Protein AF-A0A951G3Q9-F1 (afdb_monomer_lite)

Sequence (259 aa):
MGHITQYDSIEPDTIPADAEAVAGYVGGFWPDYSELCALFPNARHKSVCVNAFEDGDILDIENGDAVPVEYPGWHRRQKARGLALPGAYADESEMPSVIAAASDAGIAESEYVRWVAWLGIAVIPEGMHARQYTFSALGRNLDASVCEEGFWAPSPSPPARNAVHYSWFATGPFKIGKYKFDERAVVKMYDKYRAMQTSRLHPYRALLAVLRRRLGKLAGRVYAVAHEQPVKGRPSWGVDRRGWRYQQLIHRSQGQRFA

Secondary structure (DSSP, 8-state):
-PPEEEEE-SSGGGS-TT-SEEEEESSSS---HHHHHHH-TTSEEEEEESSTTS-SSEEE-STTS--GGGHHHHHHHHHHHT-SS-EEEEETTTHHHHHHHHHHTT--GGG-EEEEE--SSS-PPTT-SEEEEESBGGGSSBEEEEE-GGGG---PPPPPTT---GGGSPPSPEEETTEEE-HHHHHHHHHHHHHT--SS--TTHHHHHHHHHHHHHHHHHHHHHHHH---SS---TTGGGHHHHHHHHHHHHHT----

Structure (mmCIF, N/CA/C/O backbone):
data_AF-A0A951G3Q9-F1
#
_entry.id   AF-A0A951G3Q9-F1
#
loop_
_atom_site.group_PDB
_atom_site.id
_atom_site.type_symbol
_atom_site.label_atom_id
_atom_site.label_alt_id
_atom_site.label_comp_id
_atom_site.label_asym_id
_atom_site.label_entity_id
_atom_site.label_seq_id
_atom_site.pdbx_PDB_ins_code
_atom_site.Cartn_x
_atom_site.Cartn_y
_atom_site.Cartn_z
_atom_site.occupancy
_atom_site.B_iso_or_equiv
_atom_site.auth_seq_id
_atom_site.auth_comp_id
_atom_site.auth_asym_id
_atom_site.auth_atom_id
_atom_site.pdbx_PDB_model_num
ATOM 1 N N . MET A 1 1 ? -6.937 -5.841 28.897 1.00 51.44 1 MET A N 1
ATOM 2 C CA . MET A 1 1 ? -7.251 -6.391 27.560 1.00 51.44 1 MET A CA 1
ATOM 3 C C . MET A 1 1 ? -5.928 -6.704 26.889 1.00 51.44 1 MET A C 1
ATOM 5 O O . MET A 1 1 ? -4.994 -5.946 27.111 1.00 51.44 1 MET A O 1
ATOM 9 N N . GLY A 1 2 ? -5.808 -7.842 26.202 1.00 70.31 2 GLY A N 1
ATOM 10 C CA . GLY A 1 2 ? -4.565 -8.200 25.510 1.00 70.31 2 GLY A CA 1
ATOM 11 C C . GLY A 1 2 ? -4.324 -7.268 24.325 1.00 70.31 2 GLY A C 1
ATOM 12 O O . GLY A 1 2 ? -5.284 -6.852 23.680 1.00 70.31 2 GLY A O 1
ATOM 13 N N . HIS A 1 3 ? -3.068 -6.914 24.081 1.00 86.88 3 HIS A N 1
ATOM 14 C CA . HIS A 1 3 ? -2.663 -6.233 22.856 1.00 86.88 3 HIS A CA 1
ATOM 15 C C . HIS A 1 3 ? -2.198 -7.271 21.841 1.00 86.88 3 HIS A C 1
ATOM 17 O O . HIS A 1 3 ? -1.609 -8.275 22.235 1.00 86.88 3 HIS A O 1
ATOM 23 N N . ILE A 1 4 ? -2.445 -7.010 20.559 1.00 96.00 4 ILE A N 1
ATOM 24 C CA . ILE A 1 4 ? -1.957 -7.844 19.458 1.00 96.00 4 ILE A CA 1
ATOM 25 C C . ILE A 1 4 ? -0.687 -7.201 18.910 1.00 96.00 4 ILE A C 1
ATOM 27 O O . ILE A 1 4 ? -0.682 -6.000 18.622 1.00 96.00 4 ILE A O 1
ATOM 31 N N . THR A 1 5 ? 0.372 -7.990 18.742 1.00 97.44 5 THR A N 1
ATOM 32 C CA . THR A 1 5 ? 1.565 -7.548 18.015 1.00 97.44 5 THR A CA 1
ATOM 33 C C . THR A 1 5 ? 1.382 -7.795 16.522 1.00 97.44 5 THR A C 1
ATOM 35 O O . THR A 1 5 ? 1.191 -8.930 16.088 1.00 97.44 5 THR A O 1
ATOM 38 N N . GLN A 1 6 ? 1.443 -6.720 15.739 1.00 98.12 6 GLN A N 1
ATOM 39 C CA . GLN A 1 6 ? 1.483 -6.761 14.280 1.00 98.12 6 GLN A CA 1
ATOM 40 C C . GLN A 1 6 ? 2.917 -6.592 13.798 1.00 98.12 6 GLN A C 1
ATOM 42 O O . GLN A 1 6 ? 3.624 -5.720 14.304 1.00 98.12 6 GLN A O 1
ATOM 47 N N . TYR A 1 7 ? 3.294 -7.365 12.785 1.00 98.19 7 TYR A N 1
ATOM 48 C CA . TYR A 1 7 ? 4.548 -7.192 12.062 1.00 98.19 7 TYR A CA 1
ATOM 49 C C . TYR A 1 7 ? 4.319 -6.776 10.608 1.00 98.19 7 TYR A C 1
ATOM 51 O O . TYR A 1 7 ? 3.378 -7.241 9.963 1.00 98.19 7 TYR A O 1
ATOM 59 N N . ASP A 1 8 ? 5.214 -5.955 10.081 1.00 95.00 8 ASP A N 1
ATOM 60 C CA . ASP A 1 8 ? 5.307 -5.654 8.656 1.00 95.00 8 ASP A CA 1
ATOM 61 C C . ASP A 1 8 ? 6.776 -5.478 8.252 1.00 95.00 8 ASP A C 1
ATOM 63 O O . ASP A 1 8 ? 7.627 -5.085 9.051 1.00 95.00 8 ASP A O 1
ATOM 67 N N . SER A 1 9 ? 7.115 -5.919 7.043 1.00 91.25 9 SER A N 1
ATOM 68 C CA . SER A 1 9 ? 8.471 -5.832 6.503 1.00 91.25 9 SER A CA 1
ATOM 69 C C . SER A 1 9 ? 8.446 -6.044 5.000 1.00 91.25 9 SER A C 1
ATOM 71 O O . SER A 1 9 ? 7.738 -6.915 4.500 1.00 91.25 9 SER A O 1
ATOM 73 N N . ILE A 1 10 ? 9.314 -5.319 4.298 1.00 81.06 10 ILE A N 1
ATOM 74 C CA . ILE A 1 10 ? 9.579 -5.517 2.867 1.00 81.06 10 ILE A CA 1
ATOM 75 C C . ILE A 1 10 ? 10.314 -6.839 2.572 1.00 81.06 10 ILE A C 1
ATOM 77 O O . ILE A 1 10 ? 10.468 -7.219 1.411 1.00 81.06 10 ILE A O 1
ATOM 81 N N . GLU A 1 11 ? 10.793 -7.520 3.617 1.00 86.44 11 GLU A N 1
ATOM 82 C CA . GLU A 1 11 ? 11.447 -8.827 3.591 1.00 86.44 11 GLU A CA 1
ATOM 83 C C . GLU A 1 11 ? 10.573 -9.826 4.383 1.00 86.44 11 GLU A C 1
ATOM 85 O O . GLU A 1 11 ? 10.756 -9.980 5.596 1.00 86.44 11 GLU A O 1
ATOM 90 N N . PRO A 1 12 ? 9.591 -10.500 3.743 1.00 87.44 12 PRO A N 1
ATOM 91 C CA . PRO A 1 12 ? 8.624 -11.367 4.429 1.00 87.44 12 PRO A CA 1
ATOM 92 C C . PRO A 1 12 ? 9.227 -12.481 5.295 1.00 87.44 12 PRO A C 1
ATOM 94 O O . PRO A 1 12 ? 8.604 -12.929 6.255 1.00 87.44 12 PRO A O 1
ATOM 97 N N . ASP A 1 13 ? 10.437 -12.938 4.974 1.00 89.19 13 ASP A N 1
ATOM 98 C CA . ASP A 1 13 ? 11.169 -13.969 5.712 1.00 89.19 13 ASP A CA 1
ATOM 99 C C . ASP A 1 13 ? 11.723 -13.483 7.063 1.00 89.19 13 ASP A C 1
ATOM 101 O O . ASP A 1 13 ? 12.118 -14.297 7.904 1.00 89.19 13 ASP A O 1
ATOM 105 N N . THR A 1 14 ? 11.711 -12.172 7.317 1.00 92.50 14 THR A N 1
ATOM 106 C CA . THR A 1 14 ? 12.070 -11.600 8.621 1.00 92.50 14 THR A CA 1
ATOM 107 C C . THR A 1 14 ? 10.968 -11.770 9.670 1.00 92.50 14 THR A C 1
ATOM 109 O O . THR A 1 14 ? 11.275 -11.769 10.871 1.00 92.50 14 THR A O 1
ATOM 112 N N . ILE A 1 15 ? 9.715 -11.959 9.241 1.00 96.75 15 ILE A N 1
ATOM 113 C CA . ILE A 1 15 ? 8.537 -12.068 10.108 1.00 96.75 15 ILE A CA 1
ATOM 114 C C . ILE A 1 15 ? 8.500 -13.460 10.776 1.00 96.75 15 ILE A C 1
ATOM 116 O O . ILE A 1 15 ? 8.668 -14.479 10.099 1.00 96.75 15 ILE A O 1
ATOM 120 N N . PRO A 1 16 ? 8.286 -13.554 12.106 1.00 96.31 16 PRO A N 1
ATOM 121 C CA . PRO A 1 16 ? 8.142 -14.837 12.798 1.00 96.31 16 PRO A CA 1
ATOM 122 C C . PRO A 1 16 ? 6.996 -15.688 12.237 1.00 96.31 16 PRO A C 1
ATOM 124 O O . PRO A 1 16 ? 5.893 -15.191 12.034 1.00 96.31 16 PRO A O 1
ATOM 127 N N . ALA A 1 17 ? 7.236 -16.988 12.040 1.00 94.75 17 ALA A N 1
ATOM 128 C CA . ALA A 1 17 ? 6.253 -17.927 11.478 1.00 94.75 17 ALA A CA 1
ATOM 129 C C . ALA A 1 17 ? 4.946 -18.032 12.293 1.00 94.75 17 ALA A C 1
ATOM 131 O O . ALA A 1 17 ? 3.919 -18.453 11.764 1.00 94.75 17 ALA A O 1
ATOM 132 N N . ASP A 1 18 ? 4.997 -17.670 13.573 1.00 94.88 18 ASP A N 1
ATOM 133 C CA . ASP A 1 18 ? 3.899 -17.667 14.537 1.00 94.88 18 ASP A CA 1
ATOM 134 C C . ASP A 1 18 ? 3.319 -16.265 14.799 1.00 94.88 18 ASP A C 1
ATOM 136 O O . ASP A 1 18 ? 2.607 -16.077 15.784 1.00 94.88 18 ASP A O 1
ATOM 140 N N . ALA A 1 19 ? 3.594 -15.286 13.926 1.00 97.06 19 ALA A N 1
ATOM 141 C CA . ALA A 1 19 ? 3.042 -13.938 14.031 1.00 97.06 19 ALA A CA 1
ATOM 142 C C . ALA A 1 19 ? 1.510 -13.951 14.197 1.00 97.06 19 ALA A C 1
ATOM 144 O O . ALA A 1 19 ? 0.781 -14.533 13.392 1.00 97.06 19 ALA A O 1
ATOM 145 N N . GLU A 1 20 ? 1.015 -13.256 15.225 1.00 96.75 20 GLU A N 1
ATOM 146 C CA . GLU A 1 20 ? -0.425 -13.116 15.492 1.00 96.75 20 GLU A CA 1
ATOM 147 C C . GLU A 1 20 ? -1.128 -12.282 14.413 1.00 96.75 20 GLU A C 1
ATOM 149 O O . GLU A 1 20 ? -2.300 -12.498 14.087 1.00 96.75 20 GLU A O 1
ATOM 154 N N . ALA A 1 21 ? -0.403 -11.313 13.859 1.00 97.81 21 ALA A N 1
ATOM 155 C CA . ALA A 1 21 ? -0.901 -10.360 12.893 1.00 97.81 21 ALA A CA 1
ATOM 156 C C . ALA A 1 21 ? 0.211 -9.869 11.963 1.00 97.81 21 ALA A C 1
ATOM 158 O O . ALA A 1 21 ? 1.347 -9.656 12.391 1.00 97.81 21 ALA A O 1
ATOM 159 N N . VAL A 1 22 ? -0.148 -9.625 10.704 1.00 97.81 22 VAL A N 1
ATOM 160 C CA . VAL A 1 22 ? 0.734 -9.020 9.706 1.00 97.81 22 VAL A CA 1
ATOM 161 C C . VAL A 1 22 ? 0.013 -7.936 8.908 1.00 97.81 22 VAL A C 1
ATOM 163 O O . VAL A 1 22 ? -1.183 -8.048 8.613 1.00 97.81 22 VAL A O 1
ATOM 166 N N . ALA A 1 23 ? 0.745 -6.890 8.536 1.00 97.25 23 ALA A N 1
ATOM 167 C CA . ALA A 1 23 ? 0.299 -5.906 7.558 1.00 97.25 23 ALA A CA 1
ATOM 168 C C . ALA A 1 23 ? 1.181 -5.963 6.310 1.00 97.25 23 ALA A C 1
ATOM 170 O O . ALA A 1 23 ? 2.367 -6.263 6.395 1.00 97.25 23 ALA A O 1
ATOM 171 N N . GLY A 1 24 ? 0.582 -5.714 5.149 1.00 94.44 24 GLY A N 1
ATOM 172 C CA . GLY A 1 24 ? 1.299 -5.725 3.878 1.00 94.44 24 GLY A CA 1
ATOM 173 C C . GLY A 1 24 ? 0.681 -4.796 2.855 1.00 94.44 24 GLY A C 1
ATOM 174 O O . GLY A 1 24 ? -0.519 -4.510 2.883 1.00 94.44 24 GLY A O 1
ATOM 175 N N . TYR A 1 25 ? 1.487 -4.362 1.901 1.00 91.38 25 TYR A N 1
ATOM 176 C CA . TYR A 1 25 ? 1.104 -3.372 0.915 1.00 91.38 25 TYR A CA 1
ATOM 177 C C . TYR A 1 25 ? 0.367 -3.984 -0.283 1.00 91.38 25 TYR A C 1
ATOM 179 O O . TYR A 1 25 ? 0.803 -4.947 -0.929 1.00 91.38 25 TYR A O 1
ATOM 187 N N . VAL A 1 26 ? -0.756 -3.359 -0.659 1.00 87.25 26 VAL A N 1
ATOM 188 C CA . VAL A 1 26 ? -1.543 -3.658 -1.876 1.00 87.25 26 VAL A CA 1
ATOM 189 C C . VAL A 1 26 ? -1.116 -2.841 -3.089 1.00 87.25 26 VAL A C 1
ATOM 191 O O . VAL A 1 26 ? -1.580 -3.092 -4.205 1.00 87.25 26 VAL A O 1
ATOM 194 N N . GLY A 1 27 ? -0.104 -1.994 -2.946 1.00 77.50 27 GLY A N 1
ATOM 195 C CA . GLY A 1 27 ? 0.471 -1.216 -4.035 1.00 77.50 27 GLY A CA 1
ATOM 196 C C . GLY A 1 27 ? 1.945 -0.916 -3.840 1.00 77.50 27 GLY A C 1
ATOM 197 O O . GLY A 1 27 ? 2.666 -1.700 -3.234 1.00 77.50 27 GLY A O 1
ATOM 198 N N . GLY A 1 28 ? 2.380 0.212 -4.395 1.00 73.56 28 GLY A N 1
ATOM 199 C CA . GLY A 1 28 ? 3.714 0.756 -4.139 1.00 73.56 28 GLY A CA 1
ATOM 200 C C . GLY A 1 28 ? 4.851 -0.053 -4.738 1.00 73.56 28 GLY A C 1
ATOM 201 O O . GLY A 1 28 ? 4.684 -0.703 -5.770 1.00 73.56 28 GLY A O 1
ATOM 202 N N . PHE A 1 29 ? 6.031 0.049 -4.129 1.00 69.19 29 PHE A N 1
ATOM 203 C CA . PHE A 1 29 ? 7.244 -0.642 -4.571 1.00 69.19 29 PHE A CA 1
ATOM 204 C C . PHE A 1 29 ? 7.336 -2.075 -4.018 1.00 69.19 29 PHE A C 1
ATOM 206 O O . PHE A 1 29 ? 7.868 -2.945 -4.709 1.00 69.19 29 PHE A O 1
ATOM 213 N N . TRP A 1 30 ? 6.728 -2.329 -2.852 1.00 76.50 30 TRP A N 1
ATOM 214 C CA . TRP A 1 30 ? 6.800 -3.588 -2.098 1.00 76.50 30 TRP A CA 1
ATOM 215 C C . TRP A 1 30 ? 5.430 -4.261 -1.948 1.00 76.50 30 TRP A C 1
ATOM 217 O O . TRP A 1 30 ? 4.848 -4.267 -0.879 1.00 76.50 30 TRP A O 1
ATOM 227 N N . PRO A 1 31 ? 4.864 -4.807 -3.030 1.00 80.94 31 PRO A N 1
ATOM 228 C CA . PRO A 1 31 ? 3.492 -5.289 -3.100 1.00 80.94 31 PRO A CA 1
ATOM 229 C C . PRO A 1 31 ? 3.241 -6.641 -2.382 1.00 80.94 31 PRO A C 1
ATOM 231 O O . PRO A 1 31 ? 2.706 -7.567 -2.994 1.00 80.94 31 PRO A O 1
ATOM 234 N N . ASP A 1 32 ? 3.589 -6.787 -1.115 1.00 86.06 32 ASP A N 1
ATOM 235 C CA . ASP A 1 32 ? 3.716 -8.073 -0.408 1.00 86.06 32 ASP A CA 1
ATOM 236 C C . ASP A 1 32 ? 2.427 -8.654 0.213 1.00 86.06 32 ASP A C 1
ATOM 238 O O . ASP A 1 32 ? 2.407 -9.839 0.541 1.00 86.06 32 ASP A O 1
ATOM 242 N N . TYR A 1 33 ? 1.320 -7.904 0.312 1.00 91.25 33 TYR A N 1
ATOM 243 C CA . TYR A 1 33 ? 0.114 -8.346 1.044 1.00 91.25 33 TYR A CA 1
ATOM 244 C C . TYR A 1 33 ? -0.355 -9.774 0.703 1.00 91.25 33 TYR A C 1
ATOM 246 O O . TYR A 1 33 ? -0.621 -10.585 1.586 1.00 91.25 33 TYR A O 1
ATOM 254 N N . SER A 1 34 ? -0.433 -10.119 -0.588 1.00 86.50 34 SER A N 1
ATOM 255 C CA . SER A 1 34 ? -0.876 -11.455 -1.013 1.00 86.50 34 SER A CA 1
ATOM 256 C C . SER A 1 34 ? 0.108 -12.568 -0.651 1.00 86.50 34 SER A C 1
ATOM 258 O O . SER A 1 34 ? -0.310 -13.702 -0.430 1.00 86.50 34 SER A O 1
ATOM 260 N N . GLU A 1 35 ? 1.404 -12.257 -0.639 1.00 87.06 35 GLU A N 1
ATOM 261 C CA . GLU A 1 35 ? 2.452 -13.187 -0.220 1.00 87.06 35 GLU A CA 1
ATOM 262 C C . GLU A 1 35 ? 2.388 -13.403 1.293 1.00 87.06 35 GLU A C 1
ATOM 264 O O . GLU A 1 35 ? 2.376 -14.549 1.738 1.00 87.06 35 GLU A O 1
ATOM 269 N N . LEU A 1 36 ? 2.207 -12.332 2.070 1.00 92.44 36 LEU A N 1
ATOM 270 C CA . LEU A 1 36 ? 2.016 -12.419 3.517 1.00 92.44 36 LEU A CA 1
ATOM 271 C C . LEU A 1 36 ? 0.773 -13.231 3.893 1.00 92.44 36 LEU A C 1
ATOM 273 O O . LEU A 1 36 ? 0.858 -14.104 4.752 1.00 92.44 36 LEU A O 1
ATOM 277 N N . CYS A 1 37 ? -0.360 -13.045 3.210 1.00 91.69 37 CYS A N 1
ATOM 278 C CA . CYS A 1 37 ? -1.540 -13.888 3.435 1.00 91.69 37 CYS A CA 1
ATOM 279 C C . CYS A 1 37 ? -1.266 -15.381 3.188 1.00 91.69 37 CYS A C 1
ATOM 281 O O . CYS A 1 37 ? -1.848 -16.232 3.859 1.00 91.69 37 CYS A O 1
ATOM 283 N N . ALA A 1 38 ? -0.401 -15.710 2.223 1.00 89.94 38 ALA A N 1
ATOM 284 C CA . ALA A 1 38 ? -0.050 -17.092 1.907 1.00 89.94 38 ALA A CA 1
ATOM 285 C C . ALA A 1 38 ? 0.960 -17.690 2.899 1.00 89.94 38 ALA A C 1
ATOM 287 O O . ALA A 1 38 ? 0.847 -18.868 3.239 1.00 89.94 38 ALA A O 1
ATOM 288 N N . LEU A 1 39 ? 1.934 -16.897 3.355 1.00 90.62 39 LEU A N 1
ATOM 289 C CA . LEU A 1 39 ? 2.955 -17.316 4.320 1.00 90.62 39 LEU A CA 1
ATOM 290 C C . LEU A 1 39 ? 2.402 -17.411 5.748 1.00 90.62 39 LEU A C 1
ATOM 292 O O . LEU A 1 39 ? 2.792 -18.307 6.493 1.00 90.62 39 LEU A O 1
ATOM 296 N N . PHE A 1 40 ? 1.453 -16.540 6.103 1.00 96.00 40 PHE A N 1
ATOM 297 C CA . PHE A 1 40 ? 0.877 -16.426 7.444 1.00 96.00 40 PHE A CA 1
ATOM 298 C C . PHE A 1 40 ? -0.644 -16.660 7.431 1.00 96.00 40 PHE A C 1
ATOM 300 O O . PHE A 1 40 ? -1.405 -15.769 7.808 1.00 96.00 40 PHE A O 1
ATOM 307 N N . PRO A 1 41 ? -1.140 -17.843 7.018 1.00 95.31 41 PRO A N 1
ATOM 308 C CA . PRO A 1 41 ? -2.574 -18.077 6.810 1.00 95.31 41 PRO A CA 1
ATOM 309 C C . PRO A 1 41 ? -3.414 -18.030 8.097 1.00 95.31 41 PRO A C 1
ATOM 311 O O . PRO A 1 41 ? -4.629 -17.873 8.021 1.00 95.31 41 PRO A O 1
ATOM 314 N N . ASN A 1 42 ? -2.779 -18.178 9.264 1.00 94.50 42 ASN A N 1
ATOM 315 C CA . ASN A 1 42 ? -3.440 -18.131 10.572 1.00 94.50 42 ASN A CA 1
ATOM 316 C C . ASN A 1 42 ? -3.324 -16.759 11.258 1.00 94.50 42 ASN A C 1
ATOM 318 O O . ASN A 1 42 ? -3.950 -16.556 12.297 1.00 94.50 42 ASN A O 1
ATOM 322 N N . ALA A 1 43 ? -2.519 -15.845 10.709 1.00 96.69 43 ALA A N 1
ATOM 323 C CA . ALA A 1 43 ? -2.389 -14.494 11.233 1.00 96.69 43 ALA A CA 1
ATOM 324 C C . ALA A 1 43 ? -3.604 -13.648 10.843 1.00 96.69 43 ALA A C 1
ATOM 326 O O . ALA A 1 43 ? -4.295 -13.922 9.859 1.00 96.69 43 ALA A O 1
ATOM 327 N N . ARG A 1 44 ? -3.840 -12.570 11.588 1.00 96.12 44 ARG A N 1
ATOM 328 C CA . ARG A 1 44 ? -4.724 -11.493 11.134 1.00 96.12 44 ARG A CA 1
ATOM 329 C C . ARG A 1 44 ? -4.013 -10.680 10.055 1.00 96.12 44 ARG A C 1
ATOM 331 O O . ARG A 1 44 ? -2.818 -10.425 10.170 1.00 96.12 44 ARG A O 1
ATOM 338 N N . HIS A 1 45 ? -4.739 -10.238 9.032 1.00 95.69 45 HIS A N 1
ATOM 339 C CA . HIS A 1 45 ? -4.157 -9.500 7.905 1.00 95.69 45 HIS A CA 1
ATOM 340 C C . HIS A 1 45 ? -4.713 -8.083 7.814 1.00 95.69 45 HIS A C 1
ATOM 342 O O . HIS A 1 45 ? -5.928 -7.891 7.884 1.00 95.69 45 HIS A O 1
ATOM 348 N N . LYS A 1 46 ? -3.834 -7.104 7.585 1.00 96.75 46 LYS A N 1
ATOM 349 C CA . LYS A 1 46 ? -4.206 -5.754 7.141 1.00 96.75 46 LYS A CA 1
ATOM 350 C C . LYS A 1 46 ? -3.536 -5.415 5.823 1.00 96.75 46 LYS A C 1
ATOM 352 O O . LYS A 1 46 ? -2.334 -5.581 5.651 1.00 96.75 46 LYS A O 1
ATOM 357 N N . SER A 1 47 ? -4.339 -4.943 4.883 1.00 96.12 47 SER A N 1
ATOM 358 C CA . SER A 1 47 ? -3.864 -4.440 3.602 1.00 96.12 47 SER A CA 1
ATOM 359 C C . SER A 1 47 ? -3.596 -2.938 3.664 1.00 96.12 47 SER A C 1
ATOM 361 O O . SER A 1 47 ? -4.452 -2.177 4.114 1.00 96.12 47 SER A O 1
ATOM 363 N N . VAL A 1 48 ? -2.437 -2.505 3.174 1.00 95.94 48 VAL A N 1
ATOM 364 C CA . VAL A 1 48 ? -1.975 -1.110 3.221 1.00 95.94 48 VAL A CA 1
ATOM 365 C C . VAL A 1 48 ? -1.876 -0.532 1.807 1.00 95.94 48 VAL A C 1
ATOM 367 O O . VAL A 1 48 ? -1.184 -1.065 0.939 1.00 95.94 48 VAL A O 1
ATOM 370 N N . CYS A 1 49 ? -2.617 0.539 1.538 1.00 92.81 49 CYS A N 1
ATOM 371 C CA . CYS A 1 49 ? -2.580 1.292 0.286 1.00 92.81 49 CYS A CA 1
ATOM 372 C C . CYS A 1 49 ? -1.552 2.417 0.381 1.00 92.81 49 CYS A C 1
ATOM 374 O O . CYS A 1 49 ? -1.644 3.217 1.300 1.00 92.81 49 CYS A O 1
ATOM 376 N N . VAL A 1 50 ? -0.692 2.576 -0.624 1.00 88.19 50 VAL A N 1
ATOM 377 C CA . VAL A 1 50 ? 0.254 3.717 -0.688 1.00 88.19 50 VAL A CA 1
ATOM 378 C C . VAL A 1 50 ? -0.347 4.943 -1.382 1.00 88.19 50 VAL A C 1
ATOM 380 O O . VAL A 1 50 ? 0.293 5.971 -1.577 1.00 88.19 50 VAL A O 1
ATOM 383 N N . ASN A 1 51 ? -1.567 4.815 -1.910 1.00 85.12 51 ASN A N 1
ATOM 384 C CA . ASN A 1 51 ? -2.270 5.923 -2.540 1.00 85.12 51 ASN A CA 1
ATOM 385 C C . ASN A 1 51 ? -3.785 5.773 -2.469 1.00 85.12 51 ASN A C 1
ATOM 387 O O . ASN A 1 51 ? -4.351 4.677 -2.422 1.00 85.12 51 ASN A O 1
ATOM 391 N N . ALA A 1 52 ? -4.456 6.914 -2.580 1.00 87.25 52 ALA A N 1
ATOM 392 C CA . ALA A 1 52 ? -5.898 7.005 -2.478 1.00 87.25 52 ALA A CA 1
ATOM 393 C C . ALA A 1 52 ? -6.670 6.388 -3.653 1.00 87.25 52 ALA A C 1
ATOM 395 O O . ALA A 1 52 ? -7.897 6.419 -3.625 1.00 87.25 52 ALA A O 1
ATOM 396 N N . PHE A 1 53 ? -6.032 5.800 -4.673 1.00 82.81 53 PHE A N 1
ATOM 397 C CA . PHE A 1 53 ? -6.705 5.083 -5.772 1.00 82.81 53 PHE A CA 1
ATOM 398 C C . PHE A 1 53 ? -6.719 3.561 -5.603 1.00 82.81 53 PHE A C 1
ATOM 400 O O . PHE A 1 53 ? -7.381 2.876 -6.383 1.00 82.81 53 PHE A O 1
ATOM 407 N N . GLU A 1 54 ? -6.033 3.045 -4.587 1.00 85.38 54 GLU A N 1
ATOM 408 C CA . GLU A 1 54 ? -5.968 1.621 -4.279 1.00 85.38 54 GLU A CA 1
ATOM 409 C C . GLU A 1 54 ? -7.065 1.170 -3.311 1.00 85.38 54 GLU A C 1
ATOM 411 O O . GLU A 1 54 ? -7.660 1.952 -2.562 1.00 85.38 54 GLU A O 1
ATOM 416 N N . ASP A 1 55 ? -7.332 -0.131 -3.348 1.00 90.12 55 ASP A N 1
ATOM 417 C CA . ASP A 1 55 ? -8.296 -0.800 -2.492 1.00 90.12 55 ASP A CA 1
ATOM 418 C C . ASP A 1 55 ? -7.563 -1.620 -1.419 1.00 90.12 55 ASP A C 1
ATOM 420 O O . ASP A 1 55 ? -6.778 -2.496 -1.758 1.00 90.12 55 ASP A O 1
ATOM 424 N N . GLY A 1 56 ? -7.831 -1.347 -0.141 1.00 93.94 56 GLY A N 1
ATOM 425 C CA . GLY A 1 56 ? -7.177 -1.935 1.032 1.00 93.94 56 GLY A CA 1
ATOM 426 C C . GLY A 1 56 ? -7.825 -1.475 2.342 1.00 93.94 56 GLY A C 1
ATOM 427 O O . GLY A 1 56 ? -8.852 -0.785 2.303 1.00 93.94 56 GLY A O 1
ATOM 428 N N . ASP A 1 57 ? -7.249 -1.861 3.475 1.00 97.44 57 ASP A N 1
ATOM 429 C CA . ASP A 1 57 ? -7.798 -1.623 4.814 1.00 97.44 57 ASP A CA 1
ATOM 430 C C . ASP A 1 57 ? -7.286 -0.333 5.440 1.00 97.44 57 ASP A C 1
ATOM 432 O O . ASP A 1 57 ? -8.041 0.340 6.136 1.00 97.44 57 ASP A O 1
ATOM 436 N N . ILE A 1 58 ? -6.025 0.009 5.178 1.00 98.06 58 ILE A N 1
ATOM 437 C CA . ILE A 1 58 ? -5.318 1.186 5.683 1.00 98.06 58 ILE A CA 1
ATOM 438 C C . ILE A 1 58 ? -4.840 2.025 4.494 1.00 98.06 58 ILE A C 1
ATOM 440 O O . ILE A 1 58 ? -4.378 1.466 3.500 1.00 98.06 58 ILE A O 1
ATOM 444 N N . LEU A 1 59 ? -4.939 3.350 4.586 1.00 97.69 59 LEU A N 1
ATOM 445 C CA . LEU A 1 59 ? -4.217 4.271 3.710 1.00 97.69 59 LEU A CA 1
ATOM 446 C C . LEU A 1 59 ? -2.945 4.741 4.416 1.00 97.69 59 LEU A C 1
ATOM 448 O O . LEU A 1 59 ? -3.037 5.293 5.511 1.00 97.69 59 LEU A O 1
ATOM 452 N N . ASP A 1 60 ? -1.802 4.526 3.777 1.00 96.69 60 ASP A N 1
ATOM 453 C CA . ASP A 1 60 ? -0.495 5.027 4.191 1.00 96.69 60 ASP A CA 1
ATOM 454 C C . ASP A 1 60 ? -0.343 6.495 3.766 1.00 96.69 60 ASP A C 1
ATOM 456 O O . ASP A 1 60 ? -0.367 6.819 2.571 1.00 96.69 60 ASP A O 1
ATOM 460 N N . ILE A 1 61 ? -0.296 7.392 4.751 1.00 95.00 61 ILE A N 1
ATOM 461 C CA . ILE A 1 61 ? -0.245 8.844 4.580 1.00 95.00 61 ILE A CA 1
ATOM 462 C C . ILE A 1 61 ? 1.103 9.331 5.105 1.00 95.00 61 ILE A C 1
ATOM 464 O O . ILE A 1 61 ? 1.222 9.849 6.216 1.00 95.00 61 ILE A O 1
ATOM 468 N N . GLU A 1 62 ? 2.120 9.168 4.267 1.00 84.88 62 GLU A N 1
ATOM 469 C CA . GLU A 1 62 ? 3.488 9.571 4.559 1.00 84.88 62 GLU A CA 1
ATOM 470 C C . GLU A 1 62 ? 4.172 10.249 3.362 1.00 84.88 62 GLU A C 1
ATOM 472 O O . GLU A 1 62 ? 3.672 10.311 2.230 1.00 84.88 62 GLU A O 1
ATOM 477 N N . ASN A 1 63 ? 5.349 10.829 3.605 1.00 76.38 63 ASN A N 1
ATOM 478 C CA . ASN A 1 63 ? 6.090 11.539 2.572 1.00 76.38 63 ASN A CA 1
ATOM 479 C C . ASN A 1 63 ? 6.552 10.601 1.442 1.00 76.38 63 ASN A C 1
ATOM 481 O O . ASN A 1 63 ? 7.598 9.969 1.533 1.00 76.38 63 ASN A O 1
ATOM 485 N N . GLY A 1 64 ? 5.831 10.627 0.324 1.00 68.75 64 GLY A N 1
ATOM 486 C CA . GLY A 1 64 ? 6.126 9.791 -0.845 1.00 68.75 64 GLY A CA 1
ATOM 487 C C . GLY A 1 64 ? 4.913 9.011 -1.341 1.00 68.75 64 GLY A C 1
ATOM 488 O O . GLY A 1 64 ? 4.906 8.626 -2.515 1.00 68.75 64 GLY A O 1
ATOM 489 N N . ASP A 1 65 ? 3.881 8.919 -0.498 1.00 81.38 65 ASP A N 1
ATOM 490 C CA . ASP A 1 65 ? 2.673 8.117 -0.682 1.00 81.38 65 ASP A CA 1
ATOM 491 C C . ASP A 1 65 ? 1.425 9.014 -0.760 1.00 81.38 65 ASP A C 1
ATOM 493 O O . ASP A 1 65 ? 1.397 9.941 -1.592 1.00 81.38 65 ASP A O 1
ATOM 497 N N . ALA A 1 66 ? 0.380 8.739 0.027 1.00 86.31 66 ALA A N 1
ATOM 498 C CA . ALA A 1 66 ? -0.819 9.565 0.081 1.00 86.31 66 ALA A CA 1
ATOM 499 C C . ALA A 1 66 ? -0.601 10.829 0.926 1.00 86.31 66 ALA A C 1
ATOM 501 O O . ALA A 1 66 ? 0.327 10.929 1.725 1.00 86.31 66 ALA A O 1
ATOM 502 N N . VAL A 1 67 ? -1.483 11.813 0.759 1.00 88.31 67 VAL A N 1
ATOM 503 C CA . VAL A 1 67 ? -1.509 13.030 1.592 1.00 88.31 67 VAL A CA 1
ATOM 504 C C . VAL A 1 67 ? -2.834 13.145 2.360 1.00 88.31 67 VAL A C 1
ATOM 506 O O . VAL A 1 67 ? -3.846 12.618 1.889 1.00 88.31 67 VAL A O 1
ATOM 509 N N . PRO A 1 68 ? -2.896 13.864 3.502 1.00 94.56 68 PRO A N 1
ATOM 510 C CA . PRO A 1 68 ? -4.086 13.879 4.363 1.00 94.56 68 PRO A CA 1
ATOM 511 C C . PRO A 1 68 ? -5.394 14.226 3.650 1.00 94.56 68 PRO A C 1
ATOM 513 O O . PRO A 1 68 ? -6.426 13.602 3.886 1.00 94.56 68 PRO A O 1
ATOM 516 N N . VAL A 1 69 ? -5.354 15.186 2.719 1.00 92.75 69 VAL A N 1
ATOM 517 C CA . VAL A 1 69 ? -6.539 15.635 1.969 1.00 92.75 69 VAL A CA 1
ATOM 518 C C . VAL A 1 69 ? -7.124 14.551 1.052 1.00 92.75 69 VAL A C 1
ATOM 520 O O . VAL A 1 69 ? -8.279 14.641 0.638 1.00 92.75 69 VAL A O 1
ATOM 523 N N . GLU A 1 70 ? -6.364 13.503 0.736 1.00 91.12 70 GLU A N 1
ATOM 524 C CA . GLU A 1 70 ? -6.853 12.381 -0.063 1.00 91.12 70 GLU A CA 1
ATOM 525 C C . GLU A 1 70 ? -7.633 11.353 0.772 1.00 91.12 70 GLU A C 1
ATOM 527 O O . GLU A 1 70 ? -8.468 10.623 0.221 1.00 91.12 70 GLU A O 1
ATOM 532 N N . TYR A 1 71 ? -7.419 11.321 2.094 1.00 97.50 71 TYR A N 1
ATOM 533 C CA . TYR A 1 71 ? -8.033 10.338 2.984 1.00 97.50 71 TYR A CA 1
ATOM 534 C C . TYR A 1 71 ? -9.567 10.329 2.916 1.00 97.50 71 TYR A C 1
ATOM 536 O O . TYR A 1 71 ? -10.129 9.249 2.724 1.00 97.50 71 TYR A O 1
ATOM 544 N N . PRO A 1 72 ? -10.291 11.469 2.954 1.00 98.25 72 PRO A N 1
ATOM 545 C CA . PRO A 1 72 ? -11.753 11.436 2.912 1.00 98.25 72 PRO A CA 1
ATOM 546 C C . PRO A 1 72 ? -12.332 10.867 1.614 1.00 98.25 72 PRO A C 1
ATOM 548 O O . PRO A 1 72 ? -13.402 10.256 1.609 1.00 98.25 72 PRO A O 1
ATOM 551 N N . GLY A 1 73 ? -11.650 11.081 0.485 1.00 94.06 73 GLY A N 1
ATOM 552 C CA . GLY A 1 73 ? -12.050 10.509 -0.800 1.00 94.06 73 GLY A CA 1
ATOM 553 C C . GLY A 1 73 ? -11.852 8.995 -0.827 1.00 94.06 73 GLY A C 1
ATOM 554 O O . GLY A 1 73 ? -12.742 8.258 -1.258 1.00 94.06 73 GLY A O 1
ATOM 555 N N . TRP A 1 74 ? -10.705 8.535 -0.324 1.00 96.81 74 TRP A N 1
ATOM 556 C CA . TRP A 1 74 ? -10.401 7.115 -0.184 1.00 96.81 74 TRP A CA 1
ATOM 557 C C . TRP A 1 74 ? -11.358 6.426 0.795 1.00 96.81 74 TRP A C 1
ATOM 559 O O . TRP A 1 74 ? -11.998 5.454 0.403 1.00 96.81 74 TRP A O 1
ATOM 569 N N . HIS A 1 75 ? -11.545 6.970 2.005 1.00 98.31 75 HIS A N 1
ATOM 570 C CA . HIS A 1 75 ? -12.430 6.438 3.053 1.00 98.31 75 HIS A CA 1
ATOM 571 C C . HIS A 1 75 ? -13.816 6.119 2.499 1.00 98.31 75 HIS A C 1
ATOM 573 O O . HIS A 1 75 ? -14.250 4.968 2.549 1.00 98.31 75 HIS A O 1
ATOM 579 N N . ARG A 1 76 ? -14.467 7.097 1.856 1.00 97.69 76 ARG A N 1
ATOM 580 C CA . ARG A 1 76 ? -15.798 6.909 1.259 1.00 97.69 76 ARG A CA 1
ATOM 581 C C . ARG A 1 76 ? -15.815 5.801 0.208 1.00 97.69 76 ARG A C 1
ATOM 583 O O . ARG A 1 76 ? -16.785 5.045 0.141 1.00 97.69 76 ARG A O 1
ATOM 590 N N . ARG A 1 77 ? -14.755 5.664 -0.598 1.00 96.06 77 ARG A N 1
ATOM 591 C CA . ARG A 1 77 ? -14.652 4.579 -1.584 1.00 96.06 77 ARG A CA 1
ATOM 592 C C . ARG A 1 77 ? -14.501 3.214 -0.911 1.00 96.06 77 ARG A C 1
ATOM 594 O O . ARG A 1 77 ? -15.166 2.270 -1.333 1.00 96.06 77 ARG A O 1
ATOM 601 N N . GLN A 1 78 ? -13.716 3.111 0.160 1.00 96.06 78 GLN A N 1
ATOM 602 C CA . GLN A 1 78 ? -13.589 1.852 0.898 1.00 96.06 78 GLN A CA 1
ATOM 603 C C . GLN A 1 78 ? -14.896 1.482 1.609 1.00 96.06 78 GLN A C 1
ATOM 605 O O . GLN A 1 78 ? -15.308 0.323 1.555 1.00 96.06 78 GLN A O 1
ATOM 610 N N . LYS A 1 79 ? -15.595 2.458 2.210 1.00 95.62 79 LYS A N 1
ATOM 611 C CA . LYS A 1 79 ? -16.940 2.259 2.778 1.00 95.62 79 LYS A CA 1
ATOM 612 C C . LYS A 1 79 ? -17.909 1.744 1.715 1.00 95.62 79 LYS A C 1
ATOM 614 O O . LYS A 1 79 ? -18.611 0.769 1.960 1.00 95.62 79 LYS A O 1
ATOM 619 N N . ALA A 1 80 ? -17.901 2.339 0.519 1.00 92.75 80 ALA A N 1
ATOM 620 C CA . ALA A 1 80 ? -18.722 1.889 -0.606 1.00 92.75 80 ALA A CA 1
ATOM 621 C C . ALA A 1 80 ? -18.356 0.474 -1.098 1.00 92.75 80 ALA A C 1
ATOM 623 O O . ALA A 1 80 ? -19.225 -0.240 -1.594 1.00 92.75 80 ALA A O 1
ATOM 624 N N . ARG A 1 81 ? -17.098 0.040 -0.923 1.00 90.31 81 ARG A N 1
ATOM 625 C CA . ARG A 1 81 ? -16.658 -1.349 -1.154 1.00 90.31 81 ARG A CA 1
ATOM 626 C C . ARG A 1 81 ? -17.134 -2.321 -0.061 1.00 90.31 81 ARG A C 1
ATOM 628 O O . ARG A 1 81 ? -17.053 -3.530 -0.248 1.00 90.31 81 ARG A O 1
ATOM 635 N N . GLY A 1 82 ? -17.636 -1.815 1.065 1.00 92.00 82 GLY A N 1
ATOM 636 C CA . GLY A 1 82 ? -18.092 -2.615 2.203 1.00 92.00 82 GLY A CA 1
ATOM 637 C C . GLY A 1 82 ? -17.068 -2.753 3.330 1.00 92.00 82 GLY A C 1
ATOM 638 O O . GLY A 1 82 ? -17.262 -3.581 4.217 1.00 92.00 82 GLY A O 1
ATOM 639 N N . LEU A 1 83 ? -15.983 -1.969 3.327 1.00 94.31 83 LEU A N 1
ATOM 640 C CA . LEU A 1 83 ? -15.053 -1.940 4.455 1.00 94.31 83 LEU A CA 1
ATOM 641 C C . LEU A 1 83 ? -15.720 -1.271 5.665 1.00 94.31 83 LEU A C 1
ATOM 643 O O . LEU A 1 83 ? -16.223 -0.151 5.564 1.00 94.31 83 LEU A O 1
ATOM 647 N N . ALA A 1 84 ? -15.733 -1.952 6.813 1.00 92.75 84 ALA A N 1
ATOM 648 C CA . ALA A 1 84 ? -16.397 -1.453 8.016 1.00 92.75 84 ALA A CA 1
ATOM 649 C C . ALA A 1 84 ? -15.662 -0.247 8.620 1.00 92.75 84 ALA A C 1
ATOM 651 O O . ALA A 1 84 ? -16.286 0.792 8.841 1.00 92.75 84 ALA A O 1
ATOM 652 N N . LEU A 1 85 ? -14.348 -0.382 8.816 1.00 95.25 85 LEU A N 1
ATOM 653 C CA . LEU A 1 85 ? -13.474 0.627 9.412 1.00 95.25 85 LEU A CA 1
ATOM 654 C C . LEU A 1 85 ? -12.241 0.840 8.518 1.00 95.25 85 LEU A C 1
ATOM 656 O O . LEU A 1 85 ? -11.219 0.184 8.727 1.00 95.25 85 LEU A O 1
ATOM 660 N N . PRO A 1 86 ? -12.326 1.713 7.495 1.00 97.44 86 PRO A N 1
ATOM 661 C CA . PRO A 1 86 ? -11.145 2.169 6.768 1.00 97.44 86 PRO A CA 1
ATOM 662 C C . PRO A 1 86 ? -10.169 2.823 7.740 1.00 97.44 86 PRO A C 1
ATOM 664 O O . PRO A 1 86 ? -10.593 3.613 8.569 1.00 97.44 86 PRO A O 1
ATOM 667 N N . GLY A 1 87 ? -8.883 2.506 7.672 1.00 97.88 87 GLY A N 1
ATOM 668 C CA . GLY A 1 87 ? -7.878 3.055 8.578 1.00 97.88 87 GLY A CA 1
ATOM 669 C C . GLY A 1 87 ? -6.949 4.059 7.918 1.00 97.88 87 GLY A C 1
ATOM 670 O O . GLY A 1 87 ? -6.781 4.055 6.700 1.00 97.88 87 GLY A O 1
ATOM 671 N N . ALA A 1 88 ? -6.343 4.910 8.735 1.00 98.25 88 ALA A N 1
ATOM 672 C CA . ALA A 1 88 ? -5.251 5.786 8.336 1.00 98.25 88 ALA A CA 1
ATOM 673 C C . ALA A 1 88 ? -3.982 5.419 9.103 1.00 98.25 88 ALA A C 1
ATOM 675 O O . ALA A 1 88 ? -4.035 5.241 10.325 1.00 98.25 88 ALA A O 1
ATOM 676 N N . TYR A 1 89 ? -2.868 5.345 8.382 1.00 98.44 89 TYR A N 1
ATOM 677 C CA . TYR A 1 89 ? -1.529 5.330 8.948 1.00 98.44 89 TYR A CA 1
ATOM 678 C C . TYR A 1 89 ? -0.828 6.654 8.653 1.00 98.44 89 TYR A C 1
ATOM 680 O O . TYR A 1 89 ? -0.926 7.155 7.536 1.00 98.44 89 TYR A O 1
ATOM 688 N N . ALA A 1 90 ? -0.181 7.233 9.661 1.00 97.94 90 ALA A N 1
ATOM 689 C CA . ALA A 1 90 ? 0.636 8.438 9.532 1.00 97.94 90 ALA A CA 1
ATOM 690 C C . ALA A 1 90 ? 1.586 8.554 10.733 1.00 97.94 90 ALA A C 1
ATOM 692 O O . ALA A 1 90 ? 1.315 7.992 11.801 1.00 97.94 90 ALA A O 1
ATOM 693 N N . ASP A 1 91 ? 2.668 9.318 10.600 1.00 95.88 91 ASP A N 1
ATOM 694 C CA . ASP A 1 91 ? 3.521 9.650 11.741 1.00 95.88 91 ASP A CA 1
ATOM 695 C C . ASP A 1 91 ? 2.834 10.595 12.746 1.00 95.88 91 ASP A C 1
ATOM 697 O O . ASP A 1 91 ? 1.798 11.205 12.461 1.00 95.88 91 ASP A O 1
ATOM 701 N N . GLU A 1 92 ? 3.409 10.705 13.949 1.00 95.00 92 GLU A N 1
ATOM 702 C CA . GLU A 1 92 ? 2.888 11.542 15.041 1.00 95.00 92 GLU A CA 1
ATOM 703 C C . GLU A 1 92 ? 2.638 13.004 14.627 1.00 95.00 92 GLU A C 1
ATOM 705 O O . GLU A 1 92 ? 1.680 13.623 15.094 1.00 95.00 92 GLU A O 1
ATOM 710 N N . SER A 1 93 ? 3.467 13.557 13.740 1.00 93.69 93 SER A N 1
ATOM 711 C CA . SER A 1 93 ? 3.361 14.950 13.303 1.00 93.69 93 SER A CA 1
ATOM 712 C C . SER A 1 93 ? 2.307 15.164 12.213 1.00 93.69 93 SER A C 1
ATOM 714 O O . SER A 1 93 ? 1.710 16.239 12.148 1.00 93.69 93 SER A O 1
ATOM 716 N N . GLU A 1 94 ? 2.036 14.145 11.395 1.00 96.06 94 GLU A N 1
ATOM 717 C CA . GLU A 1 94 ? 1.097 14.212 10.271 1.00 96.06 94 GLU A CA 1
ATOM 718 C C . GLU A 1 94 ? -0.322 13.739 10.649 1.00 96.06 94 GLU A C 1
ATOM 720 O O . GLU A 1 94 ? -1.313 14.249 10.119 1.00 96.06 94 GLU A O 1
ATOM 725 N N . MET A 1 95 ? -0.461 12.823 11.618 1.00 97.75 95 MET A N 1
ATOM 726 C CA . MET A 1 95 ? -1.759 12.289 12.066 1.00 97.75 95 MET A CA 1
ATOM 727 C C . MET A 1 95 ? -2.799 13.374 12.432 1.00 97.75 95 MET A C 1
ATOM 729 O O . MET A 1 95 ? -3.965 13.221 12.048 1.00 97.75 95 MET A O 1
ATOM 733 N N . PRO A 1 96 ? -2.448 14.501 13.093 1.00 97.44 96 PRO A N 1
ATOM 734 C CA . PRO A 1 96 ? -3.399 15.590 13.332 1.00 97.44 96 PRO A CA 1
ATOM 735 C C . PRO A 1 96 ? -4.019 16.165 12.048 1.00 97.44 96 PRO A C 1
ATOM 737 O O . PRO A 1 96 ? -5.215 16.458 12.026 1.00 97.44 96 PRO A O 1
ATOM 740 N N . SER A 1 97 ? -3.246 16.276 10.962 1.00 97.81 97 SER A N 1
ATOM 741 C CA . SER A 1 97 ? -3.737 16.745 9.658 1.00 97.81 97 SER A CA 1
ATOM 742 C C . SER A 1 97 ? -4.721 15.756 9.030 1.00 97.81 97 SER A C 1
ATOM 744 O O . SER A 1 97 ? -5.692 16.169 8.394 1.00 97.81 97 SER A O 1
ATOM 746 N N . VAL A 1 98 ? -4.511 14.451 9.228 1.00 98.00 98 VAL A N 1
ATOM 747 C CA . VAL A 1 98 ? -5.433 13.399 8.767 1.00 98.00 98 VAL A CA 1
ATOM 748 C C . VAL A 1 98 ? -6.760 13.469 9.516 1.00 98.00 98 VAL A C 1
ATOM 750 O O . VAL A 1 98 ? -7.822 13.448 8.892 1.00 98.00 98 VAL A O 1
ATOM 753 N N . ILE A 1 99 ? -6.705 13.604 10.844 1.00 98.31 99 ILE A N 1
ATOM 754 C CA . ILE A 1 99 ? -7.893 13.744 11.696 1.00 98.31 99 ILE A CA 1
ATOM 755 C C . ILE A 1 99 ? -8.683 14.997 11.303 1.00 98.31 99 ILE A C 1
ATOM 757 O O . ILE A 1 99 ? -9.901 14.922 11.135 1.00 98.31 99 ILE A O 1
ATOM 761 N N . ALA A 1 100 ? -7.999 16.127 11.094 1.00 98.31 100 ALA A N 1
ATOM 762 C CA . ALA A 1 100 ? -8.627 17.363 10.634 1.00 98.31 100 ALA A CA 1
ATOM 763 C C . ALA A 1 100 ? -9.306 17.176 9.268 1.00 98.31 100 ALA A C 1
ATOM 765 O O . ALA A 1 100 ? -10.485 17.491 9.124 1.00 98.31 100 ALA A O 1
ATOM 766 N N . ALA A 1 101 ? -8.617 16.570 8.293 1.00 98.12 101 ALA A N 1
ATOM 767 C CA . ALA A 1 101 ? -9.186 16.302 6.974 1.00 98.12 101 ALA A CA 1
ATOM 768 C C . ALA A 1 101 ? -10.425 15.386 7.034 1.00 98.12 101 ALA A C 1
ATOM 770 O O . ALA A 1 101 ? -11.389 15.604 6.297 1.00 98.12 101 ALA A O 1
ATOM 771 N N . ALA A 1 102 ? -10.424 14.372 7.906 1.00 98.50 102 ALA A N 1
ATOM 772 C CA . ALA A 1 102 ? -11.577 13.501 8.129 1.00 98.50 102 ALA A CA 1
ATOM 773 C C . ALA A 1 102 ? -12.754 14.264 8.764 1.00 98.50 102 ALA A C 1
ATOM 775 O O . ALA A 1 102 ? -13.879 14.190 8.262 1.00 98.50 102 ALA A O 1
ATOM 776 N N . SER A 1 103 ? -12.485 15.042 9.815 1.00 98.31 103 SER A N 1
ATOM 777 C CA . SER A 1 103 ? -13.482 15.858 10.517 1.00 98.31 103 SER A CA 1
ATOM 778 C C . SER A 1 103 ? -14.123 16.901 9.597 1.00 98.31 103 SER A C 1
ATOM 780 O O . SER A 1 103 ? -15.349 16.975 9.511 1.00 98.31 103 SER A O 1
ATOM 782 N N . ASP A 1 104 ? -13.322 17.654 8.839 1.00 98.19 104 ASP A N 1
ATOM 783 C CA . ASP A 1 104 ? -13.797 18.660 7.875 1.00 98.19 104 ASP A CA 1
ATOM 784 C C . ASP A 1 104 ? -14.664 18.041 6.768 1.00 98.19 104 ASP A C 1
ATOM 786 O O . ASP A 1 104 ? -15.548 18.683 6.197 1.00 98.19 104 ASP A O 1
ATOM 790 N N . ALA A 1 105 ? -14.433 16.762 6.475 1.00 98.19 105 ALA A N 1
ATOM 791 C CA . ALA A 1 105 ? -15.200 15.979 5.522 1.00 98.19 105 ALA A CA 1
ATOM 792 C C . ALA A 1 105 ? -16.457 15.314 6.119 1.00 98.19 105 ALA A C 1
ATOM 794 O O . ALA A 1 105 ? -17.166 14.613 5.382 1.00 98.19 105 ALA A O 1
ATOM 795 N N . GLY A 1 106 ? -16.732 15.531 7.411 1.00 98.38 106 GLY A N 1
ATOM 796 C CA . GLY A 1 106 ? -17.881 14.992 8.137 1.00 98.38 106 GLY A CA 1
ATOM 797 C C . GLY A 1 106 ? -17.771 13.507 8.488 1.00 98.38 106 GLY A C 1
ATOM 798 O O . GLY A 1 106 ? -18.803 12.863 8.653 1.00 98.38 106 GLY A O 1
ATOM 799 N N . ILE A 1 107 ? -16.557 12.951 8.552 1.00 98.50 107 ILE A N 1
ATOM 800 C CA . ILE A 1 107 ? -16.312 11.553 8.937 1.00 98.50 107 ILE A CA 1
ATOM 801 C C . ILE A 1 107 ? -16.142 11.497 10.457 1.00 98.50 107 ILE A C 1
ATOM 803 O O . ILE A 1 107 ? -15.232 12.126 11.001 1.00 98.50 107 ILE A O 1
ATOM 807 N N . ALA A 1 108 ? -17.003 10.749 11.150 1.00 97.38 108 ALA A N 1
ATOM 808 C CA . ALA A 1 108 ? -16.916 10.635 12.604 1.00 97.38 108 ALA A CA 1
ATOM 809 C C . ALA A 1 108 ? -15.722 9.762 13.033 1.00 97.38 108 ALA A C 1
ATOM 811 O O . ALA A 1 108 ? -15.353 8.814 12.343 1.00 97.38 108 ALA A O 1
ATOM 812 N N . GLU A 1 109 ? -15.144 10.027 14.211 1.00 95.19 109 GLU A N 1
ATOM 813 C CA . GLU A 1 109 ? -14.016 9.239 14.745 1.00 95.19 109 GLU A CA 1
ATOM 814 C C . GLU A 1 109 ? -14.329 7.747 14.909 1.00 95.19 109 GLU A C 1
ATOM 816 O O . GLU A 1 109 ? -13.434 6.916 14.816 1.00 95.19 109 GLU A O 1
ATOM 821 N N . SER A 1 110 ? -15.600 7.391 15.107 1.00 94.94 110 SER A N 1
ATOM 822 C CA . SER A 1 110 ? -16.050 5.998 15.193 1.00 94.94 110 SER A CA 1
ATOM 823 C C . SER A 1 110 ? -16.114 5.278 13.840 1.00 94.94 110 SER A C 1
ATOM 825 O O . SER A 1 110 ? -16.388 4.079 13.800 1.00 94.94 110 SER A O 1
ATOM 827 N N . GLU A 1 111 ? -15.896 5.979 12.724 1.00 96.56 111 GLU A N 1
ATOM 828 C CA . GLU A 1 111 ? -15.984 5.414 11.373 1.00 96.56 111 GLU A CA 1
ATOM 829 C C . GLU A 1 111 ? -14.641 4.957 10.801 1.00 96.56 111 GLU A C 1
ATOM 831 O O . GLU A 1 111 ? -14.610 4.452 9.672 1.00 96.56 111 GLU A O 1
ATOM 836 N N . TYR A 1 112 ? -13.542 5.146 11.531 1.00 97.38 112 TYR A N 1
ATOM 837 C CA . TYR A 1 112 ? -12.210 4.780 11.072 1.00 97.38 112 TYR A CA 1
ATOM 838 C C . TYR A 1 112 ? -11.262 4.414 12.209 1.00 97.38 112 TYR A C 1
ATOM 840 O O . TYR A 1 112 ? -11.480 4.760 13.366 1.00 97.38 112 TYR A O 1
ATOM 848 N N . VAL A 1 113 ? -10.183 3.714 11.858 1.00 97.81 113 VAL A N 1
ATOM 849 C CA . VAL A 1 113 ? -9.094 3.399 12.792 1.00 97.81 113 VAL A CA 1
ATOM 850 C C . VAL A 1 113 ? -7.851 4.234 12.494 1.00 97.81 113 VAL A C 1
ATOM 852 O O . VAL A 1 113 ? -7.628 4.677 11.368 1.00 97.81 113 VAL A O 1
ATOM 855 N N . ARG A 1 114 ? -7.032 4.449 13.523 1.00 98.00 114 ARG A N 1
ATOM 856 C CA . ARG A 1 114 ? -5.856 5.329 13.511 1.00 98.00 114 ARG A CA 1
ATOM 857 C C . ARG A 1 114 ? -4.647 4.517 13.943 1.00 98.00 114 ARG A C 1
ATOM 859 O O . ARG A 1 114 ? -4.634 4.004 15.065 1.00 98.00 114 ARG A O 1
ATOM 866 N N . TRP A 1 115 ? -3.678 4.387 13.050 1.00 98.44 115 TRP A N 1
ATOM 867 C CA . TRP A 1 115 ? -2.411 3.710 13.284 1.00 98.44 115 TRP A CA 1
ATOM 868 C C . TRP A 1 115 ? -1.294 4.749 13.214 1.00 98.44 115 TRP A C 1
ATOM 870 O O . TRP A 1 115 ? -0.998 5.272 12.150 1.00 98.44 115 TRP A O 1
ATOM 880 N N . VAL A 1 116 ? -0.714 5.106 14.357 1.00 97.88 116 VAL A N 1
ATOM 881 C CA . VAL A 1 116 ? 0.311 6.157 14.408 1.00 97.88 116 VAL A CA 1
ATOM 882 C C . VAL A 1 116 ? 1.718 5.566 14.384 1.00 97.88 116 VAL A C 1
ATOM 884 O O . VAL A 1 116 ? 1.998 4.599 15.097 1.00 97.88 116 VAL A O 1
ATOM 887 N N . ALA A 1 117 ? 2.620 6.162 13.610 1.00 96.75 117 ALA A N 1
ATOM 888 C CA . ALA A 1 117 ? 4.045 5.873 13.698 1.00 96.75 117 ALA A CA 1
ATOM 889 C C . ALA A 1 117 ? 4.685 6.764 14.767 1.00 96.75 117 ALA A C 1
ATOM 891 O O . ALA A 1 117 ? 4.771 7.985 14.619 1.00 96.75 117 ALA A O 1
ATOM 892 N N . TRP A 1 118 ? 5.119 6.149 15.867 1.00 91.62 118 TRP A N 1
ATOM 893 C CA . TRP A 1 118 ? 5.844 6.839 16.928 1.00 91.62 118 TRP A CA 1
ATOM 894 C C . TRP A 1 118 ? 6.778 5.865 17.639 1.00 91.62 118 TRP A C 1
ATOM 896 O O . TRP A 1 118 ? 6.358 5.057 18.468 1.00 91.62 118 TRP A O 1
ATOM 906 N N . LEU A 1 119 ? 8.076 5.965 17.364 1.00 91.25 119 LEU A N 1
ATOM 907 C CA . LEU A 1 119 ? 9.070 5.058 17.936 1.00 91.25 119 LEU A CA 1
ATOM 908 C C . LEU A 1 119 ? 9.146 5.153 19.466 1.00 91.25 119 LEU A C 1
ATOM 910 O O . LEU A 1 119 ? 8.989 6.226 20.051 1.00 91.25 119 LEU A O 1
ATOM 914 N N . GLY A 1 120 ? 9.393 4.019 20.122 1.00 92.12 120 GLY A N 1
ATOM 915 C CA . GLY A 1 120 ? 9.563 3.943 21.569 1.00 92.12 120 GLY A CA 1
ATOM 916 C C . GLY A 1 120 ? 8.883 2.726 22.180 1.00 92.12 120 GLY A C 1
ATOM 917 O O . GLY A 1 120 ? 9.137 1.588 21.796 1.00 92.12 120 GLY A O 1
ATOM 918 N N . ILE A 1 121 ? 8.053 2.964 23.193 1.00 91.88 121 ILE A N 1
ATOM 919 C CA . ILE A 1 121 ? 7.401 1.897 23.956 1.00 91.88 121 ILE A CA 1
ATOM 920 C C . ILE A 1 121 ? 6.166 1.351 23.229 1.00 91.88 121 ILE A C 1
ATOM 922 O O . ILE A 1 121 ? 5.432 2.095 22.581 1.00 91.88 121 ILE A O 1
ATOM 926 N N . ALA A 1 122 ? 5.898 0.057 23.403 1.00 95.19 122 ALA A N 1
ATOM 927 C CA . ALA A 1 122 ? 4.718 -0.624 22.872 1.00 95.19 122 ALA A CA 1
ATOM 928 C C . ALA A 1 122 ? 3.449 -0.274 23.679 1.00 95.19 122 ALA A C 1
ATOM 930 O O . ALA A 1 122 ? 2.874 -1.116 24.364 1.00 95.19 122 ALA A O 1
ATOM 931 N N . VAL A 1 123 ? 3.026 0.992 23.615 1.00 95.19 123 VAL A N 1
ATOM 932 C CA . VAL A 1 123 ? 1.802 1.506 24.249 1.00 95.19 123 VAL A CA 1
ATOM 933 C C . VAL A 1 123 ? 1.006 2.313 23.233 1.00 95.19 123 VAL A C 1
ATOM 935 O O . VAL A 1 123 ? 1.556 3.228 22.618 1.00 95.19 123 VAL A O 1
ATOM 938 N N . ILE A 1 124 ? -0.280 1.988 23.092 1.00 96.06 124 ILE A N 1
ATOM 939 C CA . ILE A 1 124 ? -1.224 2.694 22.218 1.00 96.06 124 ILE A CA 1
ATOM 940 C C . ILE A 1 124 ? -1.530 4.074 22.832 1.00 96.06 124 ILE A C 1
ATOM 942 O O . ILE A 1 124 ? -2.006 4.121 23.970 1.00 96.06 124 ILE A O 1
ATOM 946 N N . PRO A 1 125 ? -1.246 5.191 22.133 1.00 94.56 125 PRO A N 1
ATOM 947 C CA . PRO A 1 125 ? -1.579 6.529 22.615 1.00 94.56 125 PRO A CA 1
ATOM 948 C C . PRO A 1 125 ? -3.092 6.749 22.719 1.00 94.56 125 PRO A C 1
ATOM 950 O O . PRO A 1 125 ? -3.872 6.114 22.009 1.00 94.56 125 PRO A O 1
ATOM 953 N N . GLU A 1 126 ? -3.511 7.682 23.575 1.00 93.88 126 GLU A N 1
ATOM 954 C CA . GLU A 1 126 ? -4.920 8.072 23.676 1.00 93.88 126 GLU A CA 1
ATOM 955 C C . GLU A 1 126 ? -5.455 8.554 22.319 1.00 93.88 126 GLU A C 1
ATOM 957 O O . GLU A 1 126 ? -4.775 9.258 21.572 1.00 93.88 126 GLU A O 1
ATOM 962 N N . GLY A 1 127 ? -6.673 8.129 21.982 1.00 93.94 127 GLY A N 1
ATOM 963 C CA . GLY A 1 127 ? -7.288 8.423 20.690 1.00 93.94 127 GLY A CA 1
ATOM 964 C C . GLY A 1 127 ? -6.719 7.617 19.520 1.00 93.94 127 GLY A C 1
ATOM 965 O O . GLY A 1 127 ? -7.178 7.798 18.402 1.00 93.94 127 GLY A O 1
ATOM 966 N N . MET A 1 128 ? -5.764 6.710 19.720 1.00 96.69 128 MET A N 1
ATOM 967 C CA . MET A 1 128 ? -5.255 5.831 18.660 1.00 96.69 128 MET A CA 1
ATOM 968 C C . MET A 1 128 ? -5.765 4.403 18.837 1.00 96.69 128 MET A C 1
ATOM 970 O O . MET A 1 128 ? -6.224 4.024 19.909 1.00 96.69 128 MET A O 1
ATOM 974 N N . HIS A 1 129 ? -5.664 3.608 17.772 1.00 97.62 129 HIS A N 1
ATOM 975 C CA . HIS A 1 129 ? -6.072 2.199 17.770 1.00 97.62 129 HIS A CA 1
ATOM 976 C C . HIS A 1 129 ? -4.866 1.266 17.542 1.00 97.62 129 HIS A C 1
ATOM 978 O O . HIS A 1 129 ? -4.856 0.106 17.951 1.00 97.62 129 HIS A O 1
ATOM 984 N N . ALA A 1 130 ? -3.806 1.778 16.918 1.00 98.00 130 ALA A N 1
ATOM 985 C CA . ALA A 1 130 ? -2.540 1.079 16.773 1.00 98.00 130 ALA A CA 1
ATOM 986 C C . ALA A 1 130 ? -1.364 2.056 16.835 1.00 98.00 130 ALA A C 1
ATOM 988 O O . ALA A 1 130 ? -1.501 3.241 16.517 1.00 98.00 130 ALA A O 1
ATOM 989 N N . ARG A 1 131 ? -0.195 1.544 17.217 1.00 97.56 131 ARG A N 1
ATOM 990 C CA . ARG A 1 131 ? 1.070 2.282 17.194 1.00 97.56 131 ARG A CA 1
ATOM 991 C C . ARG A 1 131 ? 2.182 1.414 16.636 1.00 97.56 131 ARG A C 1
ATOM 993 O O . ARG A 1 131 ? 2.473 0.385 17.241 1.00 97.56 131 ARG A O 1
ATOM 1000 N N . GLN A 1 132 ? 2.861 1.877 15.589 1.00 98.12 132 GLN A N 1
ATOM 1001 C CA . GLN A 1 132 ? 4.179 1.359 15.222 1.00 98.12 132 GLN A CA 1
ATOM 1002 C C . GLN A 1 132 ? 5.216 1.931 16.193 1.00 98.12 132 GLN A C 1
ATOM 1004 O O . GLN A 1 132 ? 5.347 3.151 16.314 1.00 98.12 132 GLN A O 1
ATOM 1009 N N . TYR A 1 133 ? 5.905 1.062 16.936 1.00 97.19 133 TYR A N 1
ATOM 1010 C CA . TYR A 1 133 ? 6.811 1.474 18.017 1.00 97.19 133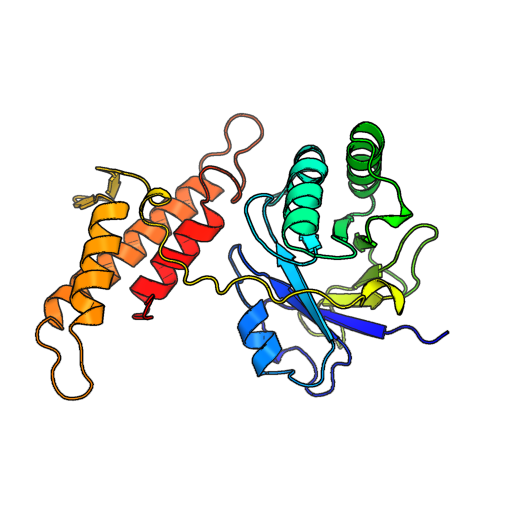 TYR A CA 1
ATOM 1011 C C . TYR A 1 133 ? 8.287 1.158 17.739 1.00 97.19 133 TYR A C 1
ATOM 1013 O O . TYR A 1 133 ? 9.159 1.670 18.444 1.00 97.19 133 TYR A O 1
ATOM 1021 N N . THR A 1 134 ? 8.595 0.349 16.724 1.00 97.00 134 THR A N 1
ATOM 1022 C CA . THR A 1 134 ? 9.970 0.058 16.294 1.00 97.00 134 THR A CA 1
ATOM 1023 C C . THR A 1 134 ? 10.013 -0.386 14.834 1.00 97.00 134 THR A C 1
ATOM 1025 O O . THR A 1 134 ? 9.057 -0.998 14.370 1.00 97.00 134 THR A O 1
ATOM 1028 N N . PHE A 1 135 ? 11.146 -0.133 14.172 1.00 95.31 135 PHE A N 1
ATOM 1029 C CA . PHE A 1 135 ? 11.525 -0.683 12.859 1.00 95.31 135 PHE A CA 1
ATOM 1030 C C . PHE A 1 135 ? 12.578 -1.806 12.956 1.00 95.31 135 PHE A C 1
ATOM 1032 O O . PHE A 1 135 ? 13.127 -2.282 11.964 1.00 95.31 135 PHE A O 1
ATOM 1039 N N . SER A 1 136 ? 12.962 -2.167 14.187 1.00 95.62 136 SER A N 1
ATOM 1040 C CA . SER A 1 136 ? 14.037 -3.127 14.458 1.00 95.62 136 SER A CA 1
ATOM 1041 C C . SER A 1 136 ? 13.627 -4.271 15.385 1.00 95.62 136 SER A C 1
ATOM 1043 O O . SER A 1 136 ? 14.397 -4.732 16.237 1.00 95.62 136 SER A O 1
ATOM 1045 N N . ALA A 1 137 ? 12.378 -4.721 15.269 1.00 96.31 137 ALA A N 1
ATOM 1046 C CA . ALA A 1 137 ? 11.851 -5.785 16.106 1.00 96.31 137 ALA A CA 1
ATOM 1047 C C . ALA A 1 137 ? 12.707 -7.055 15.993 1.00 96.31 137 ALA A C 1
ATOM 1049 O O . ALA A 1 137 ? 13.169 -7.439 14.920 1.00 96.31 137 ALA A O 1
ATOM 1050 N N . LEU A 1 138 ? 12.952 -7.701 17.137 1.00 95.19 138 LEU A N 1
ATOM 1051 C CA . LEU A 1 138 ? 13.785 -8.907 17.232 1.00 95.19 138 LEU A CA 1
ATOM 1052 C C . LEU A 1 138 ? 15.220 -8.728 16.684 1.00 95.19 138 LEU A C 1
ATOM 1054 O O . LEU A 1 138 ? 15.883 -9.718 16.375 1.00 95.19 138 LEU A O 1
ATOM 1058 N N . GLY A 1 139 ? 15.703 -7.483 16.563 1.00 94.06 139 GLY A N 1
ATOM 1059 C CA . GLY A 1 139 ? 17.017 -7.164 15.999 1.00 94.06 139 GLY A CA 1
ATOM 1060 C C . GLY A 1 139 ? 17.107 -7.337 14.478 1.00 94.06 139 GLY A C 1
ATOM 1061 O O . GLY A 1 139 ? 18.201 -7.568 13.965 1.00 94.06 139 GLY A O 1
ATOM 1062 N N . ARG A 1 140 ? 15.977 -7.275 13.763 1.00 93.81 140 ARG A N 1
ATOM 1063 C CA . ARG A 1 140 ? 15.864 -7.466 12.303 1.00 93.81 140 ARG A CA 1
ATOM 1064 C C . ARG A 1 140 ? 15.378 -6.187 11.628 1.00 93.81 140 ARG A C 1
ATOM 1066 O O . ARG A 1 140 ? 14.948 -5.284 12.323 1.00 93.81 140 ARG A O 1
ATOM 1073 N N . ASN A 1 141 ? 15.413 -6.117 10.300 1.00 92.56 141 ASN A N 1
ATOM 1074 C CA . ASN A 1 141 ? 14.700 -5.084 9.541 1.00 92.56 141 ASN A CA 1
ATOM 1075 C C . ASN A 1 141 ? 13.197 -5.427 9.520 1.00 92.56 141 ASN A C 1
ATOM 1077 O O . ASN A 1 141 ? 12.712 -6.079 8.595 1.00 92.56 141 ASN A O 1
ATOM 1081 N N . LEU A 1 142 ? 12.519 -5.133 10.628 1.00 95.88 142 LEU A N 1
ATOM 1082 C CA . LEU A 1 142 ? 11.182 -5.629 10.933 1.00 95.88 142 LEU A CA 1
ATOM 1083 C C . LEU A 1 142 ? 10.435 -4.594 11.766 1.00 95.88 142 LEU A C 1
ATOM 1085 O O . LEU A 1 142 ? 10.807 -4.325 12.918 1.00 95.88 142 LEU A O 1
ATOM 1089 N N . ASP A 1 143 ? 9.350 -4.081 11.207 1.00 97.19 143 ASP A N 1
ATOM 1090 C CA . ASP A 1 143 ? 8.489 -3.139 11.892 1.00 97.19 143 ASP A CA 1
ATOM 1091 C C . ASP A 1 143 ? 7.565 -3.905 12.834 1.00 97.19 143 ASP A C 1
ATOM 1093 O O . ASP A 1 143 ? 7.096 -5.007 12.532 1.00 97.19 143 ASP A O 1
ATOM 1097 N N . ALA A 1 144 ? 7.335 -3.343 14.020 1.00 97.94 144 ALA A N 1
ATOM 1098 C CA . ALA A 1 144 ? 6.371 -3.885 14.962 1.00 97.94 144 ALA A CA 1
ATOM 1099 C C . ALA A 1 144 ? 5.430 -2.809 15.477 1.00 97.94 144 ALA A C 1
ATOM 1101 O O . ALA A 1 144 ? 5.836 -1.715 15.893 1.00 97.94 144 ALA A O 1
ATOM 1102 N N . SER A 1 145 ? 4.157 -3.188 15.504 1.00 98.44 145 SER A N 1
ATOM 1103 C CA . SER A 1 145 ? 3.077 -2.379 16.030 1.00 98.44 145 SER A CA 1
ATOM 1104 C C . SER A 1 145 ? 2.351 -3.083 17.165 1.00 98.44 145 SER A C 1
ATOM 1106 O O . SER A 1 145 ? 2.218 -4.306 17.193 1.00 98.44 145 SER A O 1
ATOM 1108 N N . VAL A 1 146 ? 1.872 -2.286 18.115 1.00 97.88 146 VAL A N 1
ATOM 1109 C CA . VAL A 1 146 ? 0.924 -2.712 19.140 1.00 97.88 146 VAL A CA 1
ATOM 1110 C C . VAL A 1 146 ? -0.467 -2.255 18.712 1.00 97.88 146 VAL A C 1
ATOM 1112 O O . VAL A 1 146 ? -0.671 -1.072 18.431 1.00 97.88 146 VAL A O 1
ATOM 1115 N N . CYS A 1 147 ? -1.414 -3.186 18.634 1.00 97.94 147 CYS A N 1
ATOM 1116 C CA . CYS A 1 147 ? -2.759 -2.937 18.120 1.00 97.94 147 CYS A CA 1
ATOM 1117 C C . CYS A 1 147 ? -3.815 -3.347 19.149 1.00 97.94 147 CYS A C 1
ATOM 1119 O O . CYS A 1 147 ? -3.662 -4.344 19.864 1.00 97.94 147 CYS A O 1
ATOM 1121 N N . GLU A 1 148 ? -4.905 -2.590 19.220 1.00 95.94 148 GLU A N 1
ATOM 1122 C CA . GLU A 1 148 ? -6.096 -3.014 19.951 1.00 95.94 148 GLU A CA 1
ATOM 1123 C C . GLU A 1 148 ? -6.873 -4.091 19.175 1.00 95.94 148 GLU A C 1
ATOM 1125 O O . GLU A 1 148 ? -6.726 -4.244 17.963 1.00 95.94 148 GLU A O 1
ATOM 1130 N N . GLU A 1 149 ? -7.770 -4.803 19.855 1.00 93.31 149 GLU A N 1
ATOM 1131 C CA . GLU A 1 149 ? -8.624 -5.815 19.221 1.00 93.31 149 GLU A CA 1
ATOM 1132 C C . GLU A 1 149 ? -9.531 -5.215 18.126 1.00 93.31 149 GLU A C 1
ATOM 1134 O O . GLU A 1 149 ? -9.672 -5.791 17.047 1.00 93.31 149 GLU A O 1
ATOM 1139 N N . GLY A 1 150 ? -10.106 -4.031 18.380 1.00 91.25 150 GLY A N 1
ATOM 1140 C CA . GLY A 1 150 ? -11.014 -3.322 17.467 1.00 91.25 150 GLY A CA 1
ATOM 1141 C C . GLY A 1 150 ? -10.381 -2.916 16.132 1.00 91.25 150 GLY A C 1
ATOM 1142 O O . GLY A 1 150 ? -11.073 -2.861 15.112 1.00 91.25 150 GLY A O 1
ATOM 1143 N N . PHE A 1 151 ? -9.055 -2.749 16.099 1.00 94.88 151 PHE A N 1
ATOM 1144 C CA . PHE A 1 151 ? -8.285 -2.477 14.885 1.00 94.88 151 PHE A CA 1
ATOM 1145 C C . PHE A 1 151 ? -8.482 -3.564 13.813 1.00 94.88 151 PHE A C 1
ATOM 1147 O O . PHE A 1 151 ? -8.462 -3.296 12.608 1.00 94.88 151 PHE A O 1
ATOM 1154 N N . TRP A 1 152 ? -8.748 -4.796 14.249 1.00 92.69 152 TRP A N 1
ATOM 1155 C CA . TRP A 1 152 ? -8.862 -5.989 13.413 1.00 92.69 152 TRP A CA 1
ATOM 1156 C C . TRP A 1 152 ? -10.291 -6.323 12.992 1.00 92.69 152 TRP A C 1
ATOM 1158 O O . TRP A 1 152 ? -10.589 -7.480 12.691 1.00 92.69 152 TRP A O 1
ATOM 1168 N N . ALA A 1 153 ? -11.183 -5.330 12.957 1.00 87.25 153 ALA A N 1
ATOM 1169 C CA . ALA A 1 153 ? -12.533 -5.529 12.448 1.00 87.25 153 ALA A CA 1
ATOM 1170 C C . ALA A 1 153 ? -12.514 -6.240 11.072 1.00 87.25 153 ALA A C 1
ATOM 1172 O O . ALA A 1 153 ? -11.686 -5.893 10.213 1.00 87.25 153 ALA A O 1
ATOM 1173 N N . PRO A 1 154 ? -13.415 -7.220 10.842 1.00 81.56 154 PRO A N 1
ATOM 1174 C CA . PRO A 1 154 ? -13.468 -7.966 9.593 1.00 81.56 154 PRO A CA 1
ATOM 1175 C C . PRO A 1 154 ? -13.508 -7.039 8.383 1.00 81.56 154 PRO A C 1
ATOM 1177 O O . PRO A 1 154 ? -14.247 -6.053 8.355 1.00 81.56 154 PRO A O 1
ATOM 1180 N N . SER A 1 155 ? -12.701 -7.366 7.382 1.00 82.88 155 SER A N 1
ATOM 1181 C CA . SER A 1 155 ? -12.519 -6.539 6.195 1.00 82.88 155 SER A CA 1
ATOM 1182 C C . SER A 1 155 ? -12.721 -7.390 4.938 1.00 82.88 155 SER A C 1
ATOM 1184 O O . SER A 1 155 ? -12.274 -8.540 4.908 1.00 82.88 155 SER A O 1
ATOM 1186 N N . PRO A 1 156 ? -13.423 -6.889 3.903 1.00 83.31 156 PRO A N 1
ATOM 1187 C CA . PRO A 1 156 ? -13.505 -7.599 2.635 1.00 83.31 156 PRO A CA 1
ATOM 1188 C C . PRO A 1 156 ? -12.111 -7.666 2.011 1.00 83.31 156 PRO A C 1
ATOM 1190 O O . PRO A 1 156 ? -11.409 -6.655 1.969 1.00 83.31 156 PRO A O 1
ATOM 1193 N N . SER A 1 157 ? -11.728 -8.833 1.485 1.00 77.94 157 SER A N 1
ATOM 1194 C CA . SER A 1 157 ? -10.453 -8.968 0.780 1.00 77.94 157 SER A CA 1
ATOM 1195 C C . SER A 1 157 ? -10.353 -7.913 -0.327 1.00 77.94 157 SER A C 1
ATOM 1197 O O . SER A 1 157 ? -11.313 -7.748 -1.094 1.00 77.94 157 SER A O 1
ATOM 1199 N N . PRO A 1 158 ? -9.213 -7.211 -0.448 1.00 73.75 158 PRO A N 1
ATOM 1200 C CA . PRO A 1 158 ? -8.971 -6.336 -1.580 1.00 73.75 158 PRO A CA 1
ATOM 1201 C C . PRO A 1 158 ? -9.220 -7.084 -2.894 1.00 73.75 158 PRO A C 1
ATOM 1203 O O . PRO A 1 158 ? -8.856 -8.262 -3.007 1.00 73.75 158 PRO A O 1
ATOM 1206 N N . PRO A 1 159 ? -9.830 -6.440 -3.904 1.00 67.00 159 PRO A N 1
ATOM 1207 C CA . PRO A 1 159 ? -9.958 -7.054 -5.210 1.00 67.00 159 PRO A CA 1
ATOM 1208 C C . PRO A 1 159 ? -8.571 -7.455 -5.706 1.00 67.00 159 PRO A C 1
ATOM 1210 O O . PRO A 1 159 ? -7.593 -6.719 -5.544 1.00 67.00 159 PRO A O 1
ATOM 1213 N N . ALA A 1 160 ? -8.483 -8.638 -6.315 1.00 60.44 160 ALA A N 1
ATOM 1214 C CA . ALA A 1 160 ? -7.224 -9.115 -6.861 1.00 60.44 160 ALA A CA 1
ATOM 1215 C C . ALA A 1 160 ? -6.627 -8.034 -7.773 1.00 60.44 160 ALA A C 1
ATOM 1217 O O . ALA A 1 160 ? -7.305 -7.528 -8.672 1.00 60.44 160 ALA A O 1
ATOM 1218 N N . ARG A 1 161 ? -5.333 -7.737 -7.594 1.00 54.72 161 ARG A N 1
ATOM 1219 C CA . ARG A 1 161 ? -4.560 -6.763 -8.394 1.00 54.72 161 ARG A CA 1
ATOM 1220 C C . ARG A 1 161 ? -4.643 -6.969 -9.913 1.00 54.72 161 ARG A C 1
ATOM 1222 O O . ARG A 1 161 ? -4.138 -6.145 -10.673 1.00 54.72 161 ARG A O 1
ATOM 1229 N N . ASN A 1 162 ? -5.241 -8.068 -10.368 1.00 53.03 162 ASN A N 1
ATOM 1230 C CA . ASN A 1 162 ? -5.174 -8.556 -11.734 1.00 53.03 162 ASN A CA 1
ATOM 1231 C C . ASN A 1 162 ? -6.384 -8.190 -12.601 1.00 53.03 162 ASN A C 1
ATOM 1233 O O . ASN A 1 162 ? -6.493 -8.696 -13.718 1.00 53.03 162 ASN A O 1
ATOM 1237 N N . ALA A 1 163 ? -7.269 -7.302 -12.142 1.00 57.69 163 ALA A N 1
ATOM 1238 C CA . ALA A 1 163 ? -8.283 -6.733 -13.019 1.00 57.69 163 ALA A CA 1
ATOM 1239 C C . ALA A 1 163 ? -7.609 -5.975 -14.181 1.00 57.69 163 ALA A C 1
ATOM 1241 O O . ALA A 1 163 ? -6.741 -5.114 -14.001 1.00 57.69 163 ALA A O 1
ATOM 1242 N N . VAL A 1 164 ? -7.966 -6.341 -15.413 1.00 65.06 164 VAL A N 1
ATOM 1243 C CA . VAL A 1 164 ? -7.308 -5.832 -16.618 1.00 65.06 164 VAL A CA 1
ATOM 1244 C C . VAL A 1 164 ? -7.803 -4.414 -16.925 1.00 65.06 164 VAL A C 1
ATOM 1246 O O . VAL A 1 164 ? -8.762 -4.211 -17.667 1.00 65.06 164 VAL A O 1
ATOM 1249 N N . HIS A 1 165 ? -7.127 -3.401 -16.381 1.00 76.75 165 HIS A N 1
ATOM 1250 C CA . HIS A 1 165 ? -7.469 -1.991 -16.597 1.00 76.75 165 HIS A CA 1
ATOM 1251 C C . HIS A 1 165 ? -6.645 -1.352 -17.721 1.00 76.75 165 HIS A C 1
ATOM 1253 O O . HIS A 1 165 ? -5.817 -0.469 -17.499 1.00 76.75 165 HIS A O 1
ATOM 1259 N N . TYR A 1 166 ? -6.866 -1.763 -18.975 1.00 87.31 166 TYR A N 1
ATOM 1260 C CA . TYR A 1 166 ? -6.069 -1.245 -20.099 1.00 87.31 166 TYR A CA 1
ATOM 1261 C C . TYR A 1 166 ? -6.091 0.283 -20.248 1.00 87.31 166 TYR A C 1
ATOM 1263 O O . TYR A 1 166 ? -5.111 0.867 -20.711 1.00 87.31 166 TYR A O 1
ATOM 1271 N N . SER A 1 167 ? -7.193 0.937 -19.877 1.00 86.25 167 SER A N 1
ATOM 1272 C CA . SER A 1 167 ? -7.326 2.396 -19.932 1.00 86.25 167 SER A CA 1
ATOM 1273 C C . SER A 1 167 ? -6.418 3.124 -18.937 1.00 86.25 167 SER A C 1
ATOM 1275 O O . SER A 1 167 ? -6.183 4.317 -19.109 1.00 86.25 167 SER A O 1
ATOM 1277 N N . TRP A 1 168 ? -5.885 2.429 -17.928 1.00 86.75 168 TRP A N 1
ATOM 1278 C CA . TRP A 1 168 ? -5.023 3.015 -16.902 1.00 86.75 168 TRP A CA 1
ATOM 1279 C C . TRP A 1 168 ? -3.567 3.114 -17.346 1.00 86.75 168 TRP A C 1
ATOM 1281 O O . TRP A 1 168 ? -2.846 3.973 -16.853 1.00 86.75 168 TRP A O 1
ATOM 1291 N N . PHE A 1 169 ? -3.142 2.301 -18.315 1.00 90.06 169 PHE A N 1
ATOM 1292 C CA . PHE A 1 169 ? -1.829 2.465 -18.932 1.00 90.06 169 PHE A CA 1
ATOM 1293 C C . PHE A 1 169 ? -1.820 3.685 -19.844 1.00 90.06 169 PHE A C 1
ATOM 1295 O O . PHE A 1 169 ? -2.782 3.937 -20.589 1.00 90.06 169 PHE A O 1
ATOM 1302 N N . ALA A 1 170 ? -0.711 4.416 -19.810 1.00 89.94 170 ALA A N 1
ATOM 1303 C CA . ALA A 1 170 ? -0.567 5.617 -20.612 1.00 89.94 170 ALA A CA 1
ATOM 1304 C C . ALA A 1 170 ? -0.384 5.283 -22.102 1.00 89.94 170 ALA A C 1
ATOM 1306 O O . ALA A 1 170 ? 0.221 4.277 -22.480 1.00 89.94 170 ALA A O 1
ATOM 1307 N N . THR A 1 171 ? -0.908 6.148 -22.960 1.00 89.94 171 THR A N 1
ATOM 1308 C CA . THR A 1 171 ? -0.706 6.061 -24.410 1.00 89.94 171 THR A CA 1
ATOM 1309 C C . THR A 1 171 ? 0.569 6.829 -24.761 1.00 89.94 171 THR A C 1
ATOM 1311 O O . THR A 1 171 ? 0.796 7.923 -24.245 1.00 89.94 171 THR A O 1
ATOM 1314 N N . GLY A 1 172 ? 1.435 6.225 -25.572 1.00 83.69 172 GLY A N 1
ATOM 1315 C CA . GLY A 1 172 ? 2.715 6.796 -25.987 1.00 83.69 172 GLY A CA 1
ATOM 1316 C C . GLY A 1 172 ? 2.612 7.635 -27.272 1.00 83.69 172 GLY A C 1
ATOM 1317 O O . GLY A 1 172 ? 1.516 8.040 -27.655 1.00 83.69 172 GLY A O 1
ATOM 1318 N N . PRO A 1 173 ? 3.744 7.886 -27.966 1.00 88.31 173 PRO A N 1
ATOM 1319 C CA . PRO A 1 173 ? 5.032 7.200 -27.817 1.00 88.31 173 PRO A CA 1
ATOM 1320 C C . PRO A 1 173 ? 5.952 7.792 -26.732 1.00 88.31 173 PRO A C 1
ATOM 1322 O O . PRO A 1 173 ? 6.365 8.945 -26.802 1.00 88.31 173 PRO A O 1
ATOM 1325 N N . PHE A 1 174 ? 6.398 6.955 -25.795 1.00 90.88 174 PHE A N 1
ATOM 1326 C CA . PHE A 1 174 ? 7.466 7.263 -24.843 1.00 90.88 174 PHE A CA 1
ATOM 1327 C C . PHE A 1 174 ? 8.831 6.909 -25.432 1.00 90.88 174 PHE A C 1
ATOM 1329 O O . PHE A 1 174 ? 9.077 5.755 -25.796 1.00 90.88 174 PHE A O 1
ATOM 1336 N N . LYS A 1 175 ? 9.737 7.888 -25.513 1.00 92.19 175 LYS A N 1
ATOM 1337 C CA . LYS A 1 175 ? 11.124 7.670 -25.941 1.00 92.19 175 LYS A CA 1
ATOM 1338 C C . LYS A 1 175 ? 11.936 7.091 -24.776 1.00 92.19 175 LYS A C 1
ATOM 1340 O O . LYS A 1 175 ? 12.113 7.763 -23.769 1.00 92.19 175 LYS A O 1
ATOM 1345 N N . ILE A 1 176 ? 12.436 5.861 -24.920 1.00 89.19 176 ILE A N 1
ATOM 1346 C CA . ILE A 1 176 ? 13.330 5.202 -23.952 1.00 89.19 176 ILE A CA 1
ATOM 1347 C C . ILE A 1 176 ? 14.598 4.758 -24.688 1.00 89.19 176 ILE A C 1
ATOM 1349 O O . ILE A 1 176 ? 14.610 3.760 -25.421 1.00 89.19 176 ILE A O 1
ATOM 1353 N N . GLY A 1 177 ? 15.672 5.537 -24.533 1.00 88.44 177 GLY A N 1
ATOM 1354 C CA . GLY A 1 177 ? 16.871 5.426 -25.365 1.00 88.44 177 GLY A CA 1
ATOM 1355 C C . GLY A 1 177 ? 16.540 5.654 -26.845 1.00 88.44 177 GLY A C 1
ATOM 1356 O O . GLY A 1 177 ? 15.915 6.652 -27.208 1.00 88.44 177 GLY A O 1
ATOM 1357 N N . LYS A 1 178 ? 16.919 4.702 -27.708 1.00 90.75 178 LYS A N 1
ATOM 1358 C CA . LYS A 1 178 ? 16.605 4.731 -29.151 1.00 90.75 178 LYS A CA 1
ATOM 1359 C C . LYS A 1 178 ? 15.211 4.209 -29.519 1.00 90.75 178 LYS A C 1
ATOM 1361 O O . LYS A 1 178 ? 14.856 4.203 -30.693 1.00 90.75 178 LYS A O 1
ATOM 1366 N N . TYR A 1 179 ? 14.439 3.722 -28.549 1.00 90.25 179 TYR A N 1
ATOM 1367 C CA . TYR A 1 179 ? 13.148 3.083 -28.800 1.00 90.25 179 TYR A CA 1
ATOM 1368 C C . TYR A 1 179 ? 11.985 4.019 -28.475 1.00 90.25 179 TYR A C 1
ATOM 1370 O O . TYR A 1 179 ? 12.097 4.880 -27.604 1.00 90.25 179 TYR A O 1
ATOM 1378 N N . LYS A 1 180 ? 10.855 3.811 -29.154 1.00 93.38 180 LYS A N 1
ATOM 1379 C CA . LYS A 1 180 ? 9.570 4.450 -28.855 1.00 93.38 180 LYS A CA 1
ATOM 1380 C C . LYS A 1 180 ? 8.572 3.371 -28.454 1.00 93.38 180 LYS A C 1
ATOM 1382 O O . LYS A 1 180 ? 8.385 2.413 -29.204 1.00 93.38 180 LYS A O 1
ATOM 1387 N N . PHE A 1 181 ? 7.961 3.509 -27.284 1.00 92.94 181 PHE A N 1
ATOM 1388 C CA . PHE A 1 181 ? 6.986 2.547 -26.775 1.00 92.94 181 PHE A CA 1
ATOM 1389 C C . PHE A 1 181 ? 5.656 3.214 -26.466 1.00 92.94 181 PHE A C 1
ATOM 1391 O O . PHE A 1 181 ? 5.614 4.314 -25.928 1.00 92.94 181 PHE A O 1
ATOM 1398 N N . ASP A 1 182 ? 4.575 2.508 -26.757 1.00 95.50 182 ASP A N 1
ATOM 1399 C CA . ASP A 1 182 ? 3.262 2.793 -26.202 1.00 95.50 182 ASP A CA 1
ATOM 1400 C C . ASP A 1 182 ? 3.007 1.784 -25.080 1.00 95.50 182 ASP A C 1
ATOM 1402 O O . ASP A 1 182 ? 3.054 0.573 -25.313 1.00 95.50 182 ASP A O 1
ATOM 1406 N N . GLU A 1 183 ? 2.835 2.274 -23.853 1.00 94.50 183 GLU A N 1
ATOM 1407 C CA . GLU A 1 183 ? 2.724 1.417 -22.672 1.00 94.50 183 GLU A CA 1
ATOM 1408 C C . GLU A 1 183 ? 1.490 0.517 -22.770 1.00 94.50 183 GLU A C 1
ATOM 1410 O O . GLU A 1 183 ? 1.608 -0.709 -22.693 1.00 94.50 183 GLU A O 1
ATOM 1415 N N . ARG A 1 184 ? 0.326 1.108 -23.059 1.00 94.88 184 ARG A N 1
ATOM 1416 C CA . ARG A 1 184 ? -0.940 0.390 -23.238 1.00 94.88 184 ARG A CA 1
ATOM 1417 C C . ARG A 1 184 ? -0.865 -0.669 -24.337 1.00 94.88 184 ARG A C 1
ATOM 1419 O O . ARG A 1 184 ? -1.344 -1.786 -24.145 1.00 94.88 184 ARG A O 1
ATOM 1426 N N . ALA A 1 185 ? -0.279 -0.348 -25.486 1.00 95.06 185 ALA A N 1
ATOM 1427 C CA . ALA A 1 185 ? -0.161 -1.272 -26.609 1.00 95.06 185 ALA A CA 1
ATOM 1428 C C . ALA A 1 185 ? 0.775 -2.442 -26.284 1.00 95.06 185 ALA A C 1
ATOM 1430 O O . ALA A 1 185 ? 0.474 -3.582 -26.640 1.00 95.06 185 ALA A O 1
ATOM 1431 N N . VAL A 1 186 ? 1.888 -2.188 -25.587 1.00 96.00 186 VAL A N 1
ATOM 1432 C CA . VAL A 1 186 ? 2.817 -3.246 -25.163 1.00 96.00 186 VAL A CA 1
ATOM 1433 C C . VAL A 1 186 ? 2.145 -4.199 -24.173 1.00 96.00 186 VAL A C 1
ATOM 1435 O O . VAL A 1 186 ? 2.279 -5.411 -24.340 1.00 96.00 186 VAL A O 1
ATOM 1438 N N . VAL A 1 187 ? 1.383 -3.681 -23.204 1.00 94.81 187 VAL A N 1
ATOM 1439 C CA . VAL A 1 187 ? 0.622 -4.497 -22.240 1.00 94.81 187 VAL A CA 1
ATOM 1440 C C . VAL A 1 187 ? -0.436 -5.341 -22.951 1.00 94.81 187 VAL A C 1
ATOM 1442 O O . VAL A 1 187 ? -0.418 -6.562 -22.815 1.00 94.81 187 VAL A O 1
ATOM 1445 N N . LYS A 1 188 ? -1.301 -4.731 -23.777 1.00 93.94 188 LYS A N 1
ATOM 1446 C CA . LYS A 1 188 ? -2.331 -5.460 -24.548 1.00 93.94 188 LYS A CA 1
ATOM 1447 C C . LYS A 1 188 ? -1.733 -6.585 -25.391 1.00 93.94 188 LYS A C 1
ATOM 1449 O O . LYS A 1 188 ? -2.299 -7.669 -25.496 1.00 93.94 188 LYS A O 1
ATOM 1454 N N . MET A 1 189 ? -0.586 -6.322 -26.010 1.00 94.81 189 MET A N 1
ATOM 1455 C CA . MET A 1 189 ? 0.102 -7.293 -26.850 1.00 94.81 189 MET A CA 1
ATOM 1456 C C . MET A 1 189 ? 0.717 -8.431 -26.026 1.00 94.81 189 MET A C 1
ATOM 1458 O O . MET A 1 189 ? 0.634 -9.584 -26.444 1.00 94.81 189 MET A O 1
ATOM 1462 N N . TYR A 1 190 ? 1.300 -8.131 -24.861 1.00 95.12 190 TYR A N 1
ATOM 1463 C CA . TYR A 1 190 ? 1.788 -9.155 -23.936 1.00 95.12 190 TYR A CA 1
ATOM 1464 C C . TYR A 1 190 ? 0.650 -10.069 -23.478 1.00 95.12 190 TYR A C 1
ATOM 1466 O O . TYR A 1 190 ? 0.756 -11.279 -23.669 1.00 95.12 190 TYR A O 1
ATOM 1474 N N . ASP A 1 191 ? -0.448 -9.503 -22.971 1.00 92.69 191 ASP A N 1
ATOM 1475 C CA . ASP A 1 191 ? -1.589 -10.276 -22.464 1.00 92.69 191 ASP A CA 1
ATOM 1476 C C . ASP A 1 191 ? -2.197 -11.155 -23.568 1.00 92.69 191 ASP A C 1
ATOM 1478 O O . ASP A 1 191 ? -2.363 -12.360 -23.376 1.00 92.69 191 ASP A O 1
ATOM 1482 N N . LYS A 1 192 ? -2.404 -10.598 -24.775 1.00 92.44 192 LYS A N 1
ATOM 1483 C CA . LYS A 1 192 ? -2.890 -11.346 -25.950 1.00 92.44 192 LYS A CA 1
ATOM 1484 C C . LYS A 1 192 ? -2.046 -12.590 -26.237 1.00 92.44 192 LYS A C 1
ATOM 1486 O O . LYS A 1 192 ? -2.593 -13.674 -26.424 1.00 92.44 192 LYS A O 1
ATOM 1491 N N . TYR A 1 193 ? -0.721 -12.451 -26.311 1.00 93.12 193 TYR A N 1
ATOM 1492 C CA . TYR A 1 193 ? 0.150 -13.584 -26.642 1.00 93.12 193 TYR A CA 1
ATOM 1493 C C . TYR A 1 193 ? 0.373 -14.530 -25.467 1.00 93.12 193 TYR A C 1
ATOM 1495 O O . TYR A 1 193 ? 0.599 -15.722 -25.678 1.00 93.12 193 TYR A O 1
ATOM 1503 N N . ARG A 1 194 ? 0.306 -14.020 -24.236 1.00 91.06 194 ARG A N 1
ATOM 1504 C CA . ARG A 1 194 ? 0.427 -14.832 -23.029 1.00 91.06 194 ARG A CA 1
ATOM 1505 C C . ARG A 1 194 ? -0.792 -15.73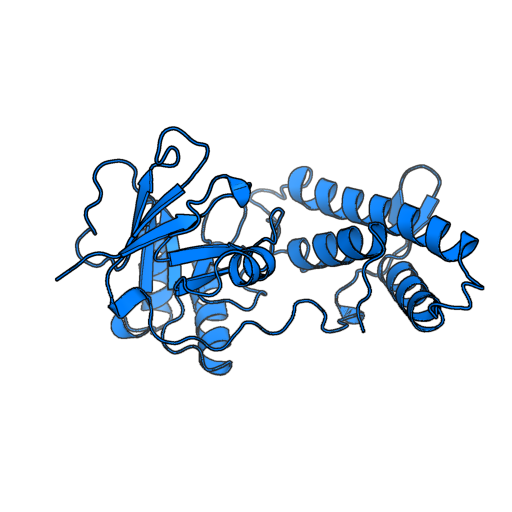8 -22.847 1.00 91.06 194 ARG A C 1
ATOM 1507 O O . ARG A 1 194 ? -0.601 -16.901 -22.503 1.00 91.06 194 ARG A O 1
ATOM 1514 N N . ALA A 1 195 ? -1.997 -15.261 -23.168 1.00 88.75 195 ALA A N 1
ATOM 1515 C CA . ALA A 1 195 ? -3.223 -16.065 -23.164 1.00 88.75 195 ALA A CA 1
ATOM 1516 C C . ALA A 1 195 ? -3.174 -17.241 -24.162 1.00 88.75 195 ALA A C 1
ATOM 1518 O O . ALA A 1 195 ? -3.736 -18.301 -23.912 1.00 88.75 195 ALA A O 1
ATOM 1519 N N . MET A 1 196 ? -2.443 -17.093 -25.272 1.00 89.00 196 MET A N 1
ATOM 1520 C CA . MET A 1 196 ? -2.261 -18.150 -26.280 1.00 89.00 196 MET A CA 1
ATOM 1521 C C . MET A 1 196 ? -1.203 -19.200 -25.893 1.00 89.00 196 MET A C 1
ATOM 1523 O O . MET A 1 196 ? -0.965 -20.146 -26.645 1.00 89.00 196 MET A O 1
ATOM 1527 N N . GLN A 1 197 ? -0.522 -19.038 -24.755 1.00 86.06 197 GLN A N 1
ATOM 1528 C CA . GLN A 1 197 ? 0.489 -19.982 -24.295 1.00 86.06 197 GLN A CA 1
ATOM 1529 C C . GLN A 1 197 ? -0.137 -21.108 -23.468 1.00 86.06 197 GLN A C 1
ATOM 1531 O O . GLN A 1 197 ? -0.688 -20.876 -22.387 1.00 86.06 197 GLN A O 1
ATOM 1536 N N . THR A 1 198 ? 0.088 -22.346 -23.898 1.00 81.62 198 THR A N 1
ATOM 1537 C CA . THR A 1 198 ? -0.277 -23.554 -23.148 1.00 81.62 198 THR A CA 1
ATOM 1538 C C . THR A 1 198 ? 0.974 -24.229 -22.578 1.00 81.62 198 THR A C 1
ATOM 1540 O O . THR A 1 198 ? 2.101 -23.858 -22.910 1.00 81.62 198 THR A O 1
ATOM 1543 N N . SER A 1 199 ? 0.798 -25.228 -21.711 1.00 73.81 199 SER A N 1
ATOM 1544 C CA . SER A 1 199 ? 1.911 -26.038 -21.188 1.00 73.81 199 SER A CA 1
ATOM 1545 C C . SER A 1 199 ? 2.633 -26.838 -22.279 1.00 73.81 199 SER A C 1
ATOM 1547 O O . SER A 1 199 ? 3.807 -27.157 -22.125 1.00 73.81 199 SER A O 1
ATOM 1549 N N . ARG A 1 200 ? 1.951 -27.132 -23.394 1.00 76.88 200 ARG A N 1
ATOM 1550 C CA . ARG A 1 200 ? 2.475 -27.940 -24.506 1.00 76.88 200 ARG A CA 1
ATOM 1551 C C . ARG A 1 200 ? 2.938 -27.108 -25.703 1.00 76.88 200 ARG A C 1
ATOM 1553 O O . ARG A 1 200 ? 3.736 -27.592 -26.497 1.00 76.88 200 ARG A O 1
ATOM 1560 N N . LEU A 1 201 ? 2.459 -25.869 -25.845 1.00 77.06 201 LEU A N 1
ATOM 1561 C CA . LEU A 1 201 ? 2.737 -25.015 -26.999 1.00 77.06 201 LEU A CA 1
ATOM 1562 C C . LEU A 1 201 ? 3.069 -23.584 -26.564 1.00 77.06 201 LEU A C 1
ATOM 1564 O O . LEU A 1 201 ? 2.279 -22.911 -25.899 1.00 77.06 201 LEU A O 1
ATOM 1568 N N . HIS A 1 202 ? 4.228 -23.092 -27.011 1.00 83.25 202 HIS A N 1
ATOM 1569 C CA . HIS A 1 202 ? 4.699 -21.734 -26.732 1.00 83.25 202 HIS A CA 1
ATOM 1570 C C . HIS A 1 202 ? 5.039 -20.976 -28.030 1.00 83.25 202 HIS A C 1
ATOM 1572 O O . HIS A 1 202 ? 6.179 -20.535 -28.212 1.00 83.25 202 HIS A O 1
ATOM 1578 N N . PRO A 1 203 ? 4.062 -20.772 -28.934 1.00 86.75 203 PRO A N 1
ATOM 1579 C CA . PRO A 1 203 ? 4.332 -20.317 -30.300 1.00 86.75 203 PRO A CA 1
ATOM 1580 C C . PRO A 1 203 ? 4.903 -18.889 -30.341 1.00 86.75 203 PRO A C 1
ATOM 1582 O O . PRO A 1 203 ? 5.639 -18.528 -31.251 1.00 86.75 203 PRO A O 1
ATOM 1585 N N . TYR A 1 204 ? 4.655 -18.095 -29.294 1.00 92.56 204 TYR A N 1
ATOM 1586 C CA . TYR A 1 204 ? 5.119 -16.713 -29.173 1.00 92.56 204 TYR A CA 1
ATOM 1587 C C . TYR A 1 204 ? 6.296 -16.535 -28.202 1.00 92.56 204 TYR A C 1
ATOM 1589 O O . TYR A 1 204 ? 6.468 -15.450 -27.654 1.00 92.56 204 TYR A O 1
ATOM 1597 N N . ARG A 1 205 ? 7.118 -17.569 -27.946 1.00 91.75 205 ARG A N 1
ATOM 1598 C CA . ARG A 1 205 ? 8.212 -17.500 -26.945 1.00 91.75 205 ARG A CA 1
ATOM 1599 C C . ARG A 1 205 ? 9.177 -16.343 -27.178 1.00 91.75 205 ARG A C 1
ATOM 1601 O O . ARG A 1 205 ? 9.430 -15.565 -26.259 1.00 91.75 205 ARG A O 1
ATOM 1608 N N . ALA A 1 206 ? 9.678 -16.209 -28.403 1.00 93.19 206 ALA A N 1
ATOM 1609 C CA . ALA A 1 206 ? 10.605 -15.139 -28.758 1.00 93.19 206 ALA A CA 1
ATOM 1610 C C . ALA A 1 206 ? 9.953 -13.752 -28.619 1.00 93.19 206 ALA A C 1
ATOM 1612 O O . ALA A 1 206 ? 10.547 -12.833 -28.053 1.00 93.19 206 ALA A O 1
ATOM 1613 N N . LEU A 1 207 ? 8.703 -13.616 -29.069 1.00 95.12 207 LEU A N 1
ATOM 1614 C CA . LEU A 1 207 ? 7.958 -12.364 -28.987 1.00 95.12 207 LEU A CA 1
ATOM 1615 C C . LEU A 1 207 ? 7.657 -11.970 -27.535 1.00 95.12 207 LEU A C 1
ATOM 1617 O O . LEU A 1 207 ? 7.902 -10.830 -27.151 1.00 95.12 207 LEU A O 1
ATOM 1621 N N . LEU A 1 208 ? 7.223 -12.915 -26.699 1.00 94.69 208 LEU A N 1
ATOM 1622 C CA . LEU A 1 208 ? 7.006 -12.697 -25.269 1.00 94.69 208 LEU A CA 1
ATOM 1623 C C . LEU A 1 208 ? 8.303 -12.286 -24.560 1.00 94.69 208 LEU A C 1
ATOM 1625 O O . LEU A 1 208 ? 8.276 -11.364 -23.751 1.00 94.69 208 LEU A O 1
ATOM 1629 N N . ALA A 1 209 ? 9.456 -12.865 -24.909 1.00 94.25 209 ALA A N 1
ATOM 1630 C CA . ALA A 1 209 ? 10.748 -12.428 -24.370 1.00 94.25 209 ALA A CA 1
ATOM 1631 C C . ALA A 1 209 ? 11.105 -10.979 -24.766 1.00 94.25 209 ALA A C 1
ATOM 1633 O O . ALA A 1 209 ? 11.671 -10.224 -23.971 1.00 94.25 209 ALA A O 1
ATOM 1634 N N . VAL A 1 210 ? 10.763 -10.550 -25.986 1.00 96.19 210 VAL A N 1
ATOM 1635 C CA . VAL A 1 210 ? 10.917 -9.147 -26.409 1.00 96.19 210 VAL A CA 1
ATOM 1636 C C . VAL A 1 210 ? 9.962 -8.234 -25.639 1.00 96.19 210 VAL A C 1
ATOM 1638 O O . VAL A 1 210 ? 10.394 -7.194 -25.142 1.00 96.19 210 VAL A O 1
ATOM 1641 N N . LEU A 1 211 ? 8.692 -8.619 -25.501 1.00 96.31 211 LEU A N 1
ATOM 1642 C CA . LEU A 1 211 ? 7.684 -7.837 -24.782 1.00 96.31 211 LEU A CA 1
ATOM 1643 C C . LEU A 1 211 ? 8.042 -7.680 -23.304 1.00 96.31 211 LEU A C 1
ATOM 1645 O O . LEU A 1 211 ? 7.997 -6.562 -22.805 1.00 96.31 211 LEU A O 1
ATOM 1649 N N . ARG A 1 212 ? 8.520 -8.740 -22.642 1.00 96.50 212 ARG A N 1
ATOM 1650 C CA . ARG A 1 212 ? 9.015 -8.694 -21.255 1.00 96.50 212 ARG A CA 1
ATOM 1651 C C . ARG A 1 212 ? 10.112 -7.646 -21.062 1.00 96.50 212 ARG A C 1
ATOM 1653 O O . ARG A 1 212 ? 10.036 -6.833 -20.147 1.00 96.50 212 ARG A O 1
ATOM 1660 N N . ARG A 1 213 ? 11.085 -7.584 -21.978 1.00 95.88 213 ARG A N 1
ATOM 1661 C CA . ARG A 1 213 ? 12.139 -6.552 -21.949 1.00 95.88 213 ARG A CA 1
ATOM 1662 C C . ARG A 1 213 ? 11.592 -5.138 -22.163 1.00 95.88 213 ARG A C 1
ATOM 1664 O O . ARG A 1 213 ? 12.102 -4.195 -21.566 1.00 95.88 213 ARG A O 1
ATOM 1671 N N . ARG A 1 214 ? 10.571 -4.964 -23.011 1.00 96.31 214 ARG A N 1
ATOM 1672 C CA . ARG A 1 214 ? 9.913 -3.658 -23.215 1.00 96.31 214 ARG A CA 1
ATOM 1673 C C . ARG A 1 214 ? 9.123 -3.226 -21.982 1.00 96.31 214 ARG A C 1
ATOM 1675 O O . ARG A 1 214 ? 9.220 -2.068 -21.596 1.00 96.31 214 ARG A O 1
ATOM 1682 N N . LEU A 1 215 ? 8.403 -4.153 -21.356 1.00 96.31 215 LEU A N 1
ATOM 1683 C CA . LEU A 1 215 ? 7.673 -3.932 -20.110 1.00 96.31 215 LEU A CA 1
ATOM 1684 C C . LEU A 1 215 ? 8.616 -3.508 -18.980 1.00 96.31 215 LEU A C 1
ATOM 1686 O O . LEU A 1 215 ? 8.346 -2.506 -18.333 1.00 96.31 215 LEU A O 1
ATOM 1690 N N . GLY A 1 216 ? 9.770 -4.168 -18.824 1.00 95.25 216 GLY A N 1
ATOM 1691 C CA . GLY A 1 216 ? 10.782 -3.756 -17.841 1.00 95.25 216 GLY A CA 1
ATOM 1692 C C . GLY A 1 216 ? 11.317 -2.336 -18.082 1.00 95.25 216 GLY A C 1
ATOM 1693 O O . GLY A 1 216 ? 11.462 -1.557 -17.147 1.00 95.25 216 GLY A O 1
ATOM 1694 N N . LYS A 1 217 ? 11.529 -1.941 -19.347 1.00 95.38 217 LYS A N 1
ATOM 1695 C CA . LYS A 1 217 ? 11.912 -0.556 -19.690 1.00 95.38 217 LYS A CA 1
ATOM 1696 C C . LYS A 1 217 ? 10.815 0.459 -19.370 1.00 95.38 217 LYS A C 1
ATOM 1698 O O . LYS A 1 217 ? 11.117 1.547 -18.891 1.00 95.38 217 LYS A O 1
ATOM 1703 N N . LEU A 1 218 ? 9.559 0.122 -19.657 1.00 95.31 218 LEU A N 1
ATOM 1704 C CA . LEU A 1 218 ? 8.409 0.962 -19.320 1.00 95.31 218 LEU A CA 1
ATOM 1705 C C . LEU A 1 218 ? 8.253 1.104 -17.801 1.00 95.31 218 LEU A C 1
ATOM 1707 O O . LEU A 1 218 ? 8.036 2.216 -17.334 1.00 95.31 218 LEU A O 1
ATOM 1711 N N . ALA A 1 219 ? 8.442 0.022 -17.040 1.00 92.69 219 ALA A N 1
ATOM 1712 C CA . ALA A 1 219 ? 8.460 0.068 -15.581 1.00 92.69 219 ALA A CA 1
ATOM 1713 C C . ALA A 1 219 ? 9.568 0.998 -15.069 1.00 92.69 219 ALA A C 1
ATOM 1715 O O . ALA A 1 219 ? 9.287 1.907 -14.297 1.00 92.69 219 ALA A O 1
ATOM 1716 N N . GLY A 1 220 ? 10.796 0.857 -15.582 1.00 90.75 220 GLY A N 1
ATOM 1717 C CA . GLY A 1 220 ? 11.904 1.757 -15.243 1.00 90.75 220 GLY A CA 1
ATOM 1718 C C . GLY A 1 220 ? 11.605 3.228 -15.555 1.00 90.75 220 GLY A C 1
ATOM 1719 O O . GLY A 1 220 ? 11.964 4.104 -14.780 1.00 90.75 220 GLY A O 1
ATOM 1720 N N . ARG A 1 221 ? 10.871 3.518 -16.639 1.00 91.31 221 ARG A N 1
ATOM 1721 C CA . ARG A 1 221 ? 10.387 4.879 -16.917 1.00 91.31 221 ARG A CA 1
ATOM 1722 C C . ARG A 1 221 ? 9.381 5.354 -15.869 1.00 91.31 221 ARG A C 1
ATOM 1724 O O . ARG A 1 221 ? 9.476 6.498 -15.445 1.00 91.31 221 ARG A O 1
ATOM 1731 N N . VAL A 1 222 ? 8.384 4.540 -15.517 1.00 88.56 222 VAL A N 1
ATOM 1732 C CA . VAL A 1 222 ? 7.383 4.918 -14.502 1.00 88.56 222 VAL A CA 1
ATOM 1733 C C . VAL A 1 222 ? 8.073 5.206 -13.169 1.00 88.56 222 VAL A C 1
ATOM 1735 O O . VAL A 1 222 ? 7.789 6.236 -12.567 1.00 88.56 222 VAL A O 1
ATOM 1738 N N . TYR A 1 223 ? 9.032 4.360 -12.786 1.00 84.88 223 TYR A N 1
ATOM 1739 C CA . TYR A 1 223 ? 9.887 4.559 -11.619 1.00 84.88 223 TYR A CA 1
ATOM 1740 C C . TYR A 1 223 ? 10.649 5.888 -11.691 1.00 84.88 223 TYR A C 1
ATOM 1742 O O . TYR A 1 223 ? 10.514 6.711 -10.792 1.00 84.88 223 TYR A O 1
ATOM 1750 N N . ALA A 1 224 ? 11.379 6.143 -12.781 1.00 84.19 224 ALA A N 1
ATOM 1751 C CA . ALA A 1 224 ? 12.138 7.381 -12.952 1.00 84.19 224 ALA A CA 1
ATOM 1752 C C . ALA A 1 224 ? 11.233 8.620 -12.891 1.00 84.19 224 ALA A C 1
ATOM 1754 O O . ALA A 1 224 ? 11.551 9.578 -12.210 1.00 84.19 224 ALA A O 1
ATOM 1755 N N . VAL A 1 225 ? 10.056 8.597 -13.524 1.00 81.12 225 VAL A N 1
ATOM 1756 C CA . VAL A 1 225 ? 9.108 9.724 -13.452 1.00 81.12 225 VAL A CA 1
ATOM 1757 C C . VAL A 1 225 ? 8.586 9.940 -12.029 1.00 81.12 225 VAL A C 1
ATOM 1759 O O . VAL A 1 225 ? 8.411 11.086 -11.630 1.00 81.12 225 VAL A O 1
ATOM 1762 N N . ALA A 1 226 ? 8.342 8.869 -11.271 1.00 75.62 226 ALA A N 1
ATOM 1763 C CA . ALA A 1 226 ? 7.906 8.979 -9.882 1.00 75.62 226 ALA A CA 1
ATOM 1764 C C . ALA A 1 226 ? 8.991 9.581 -8.963 1.00 75.62 226 ALA A C 1
ATOM 1766 O O . ALA A 1 226 ? 8.643 10.318 -8.048 1.00 75.62 226 ALA A O 1
ATOM 1767 N N . HIS A 1 227 ? 10.281 9.334 -9.230 1.00 68.12 227 HIS A N 1
ATOM 1768 C CA . HIS A 1 227 ? 11.391 9.797 -8.375 1.00 68.12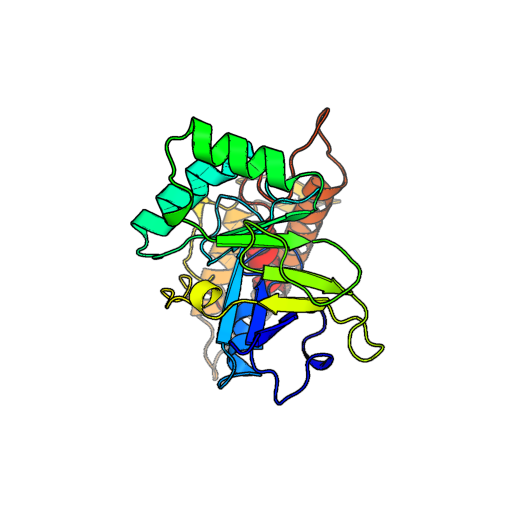 227 HIS A CA 1
ATOM 1769 C C . HIS A 1 227 ? 12.057 11.098 -8.851 1.00 68.12 227 HIS A C 1
ATOM 1771 O O . HIS A 1 227 ? 12.472 11.920 -8.041 1.00 68.12 227 HIS A O 1
ATOM 1777 N N . GLU A 1 228 ? 12.186 11.296 -10.163 1.00 63.19 228 GLU A N 1
ATOM 1778 C CA . GLU A 1 228 ? 13.017 12.349 -10.767 1.00 63.19 228 GLU A CA 1
ATOM 1779 C C . GLU A 1 228 ? 12.217 13.589 -11.196 1.00 63.19 228 GLU A C 1
ATOM 1781 O O . GLU A 1 228 ? 12.813 14.600 -11.566 1.00 63.19 228 GLU A O 1
ATOM 1786 N N . GLN A 1 229 ? 10.876 13.551 -11.165 1.00 57.66 229 GLN A N 1
ATOM 1787 C CA . GLN A 1 229 ? 10.025 14.705 -11.502 1.00 57.66 229 GLN A CA 1
ATOM 1788 C C . GLN A 1 229 ? 9.148 15.190 -10.334 1.00 57.66 229 GLN A C 1
ATOM 1790 O O . GLN A 1 229 ? 7.917 15.182 -10.442 1.00 57.66 229 GLN A O 1
ATOM 1795 N N . PRO A 1 230 ? 9.734 15.697 -9.234 1.00 50.47 230 PRO A N 1
ATOM 1796 C CA . PRO A 1 230 ? 8.978 16.476 -8.265 1.00 50.47 230 PRO A CA 1
ATOM 1797 C C . PRO A 1 230 ? 8.580 17.824 -8.894 1.00 50.47 230 PRO A C 1
ATOM 1799 O O . PRO A 1 230 ? 9.384 18.744 -9.023 1.00 50.47 230 PRO A O 1
ATOM 1802 N N . VAL A 1 231 ? 7.320 17.979 -9.301 1.00 47.69 231 VAL A N 1
ATOM 1803 C CA . VAL A 1 231 ? 6.760 19.291 -9.675 1.00 47.69 231 VAL A CA 1
ATOM 1804 C C . VAL A 1 231 ? 6.588 20.098 -8.393 1.00 47.69 231 VAL A C 1
ATOM 1806 O O . VAL A 1 231 ? 5.741 19.704 -7.613 1.00 47.69 231 VAL A O 1
ATOM 1809 N N . LYS A 1 232 ? 7.367 21.166 -8.144 1.00 49.50 232 LYS A N 1
ATOM 1810 C CA . LYS A 1 232 ? 7.145 22.193 -7.085 1.00 49.50 232 LYS A CA 1
ATOM 1811 C C . LYS A 1 232 ? 6.279 21.738 -5.874 1.00 49.50 232 LYS A C 1
ATOM 1813 O O . LYS A 1 232 ? 5.265 22.368 -5.595 1.00 49.50 232 LYS A O 1
ATOM 1818 N N . GLY A 1 233 ? 6.626 20.645 -5.185 1.00 48.69 233 GLY A N 1
ATOM 1819 C CA . GLY A 1 233 ? 5.715 20.042 -4.193 1.00 48.69 233 GLY A CA 1
ATOM 1820 C C . GLY A 1 233 ? 4.807 18.890 -4.677 1.00 48.69 233 GLY A C 1
ATOM 1821 O O . GLY A 1 233 ? 3.686 18.776 -4.203 1.00 48.69 233 GLY A O 1
ATOM 1822 N N . ARG A 1 234 ? 5.377 17.970 -5.476 1.00 48.41 234 ARG A N 1
ATOM 1823 C CA . ARG A 1 234 ? 5.051 16.529 -5.646 1.00 48.41 234 ARG A CA 1
ATOM 1824 C C . ARG A 1 234 ? 4.041 16.132 -6.735 1.00 48.41 234 ARG A C 1
ATOM 1826 O O . ARG A 1 234 ? 2.941 16.659 -6.842 1.00 48.41 234 ARG A O 1
ATOM 1833 N N . PRO A 1 235 ? 4.402 15.080 -7.489 1.00 50.50 235 PRO A N 1
ATOM 1834 C CA . PRO A 1 235 ? 3.472 13.975 -7.676 1.00 50.50 235 PRO A CA 1
ATOM 1835 C C . PRO A 1 235 ? 4.094 12.635 -7.233 1.00 50.50 235 PRO A C 1
ATOM 1837 O O . PRO A 1 235 ? 4.892 12.055 -7.974 1.00 50.50 235 PRO A O 1
ATOM 1840 N N . SER A 1 236 ? 3.688 12.164 -6.045 1.00 67.25 236 SER A N 1
ATOM 1841 C CA . SER A 1 236 ? 3.976 10.845 -5.459 1.00 67.25 236 SER A CA 1
ATOM 1842 C C . SER A 1 236 ? 3.462 9.704 -6.341 1.00 67.25 236 SER A C 1
ATOM 1844 O O . SER A 1 236 ? 2.742 9.915 -7.326 1.00 67.25 236 SER A O 1
ATOM 1846 N N . TRP A 1 237 ? 3.823 8.469 -6.002 1.00 65.19 237 TRP A N 1
ATOM 1847 C CA . TRP A 1 237 ? 3.379 7.244 -6.675 1.00 65.19 237 TRP A CA 1
ATOM 1848 C C . TRP A 1 237 ? 1.864 7.158 -6.958 1.00 65.19 237 TRP A C 1
ATOM 1850 O O . TRP A 1 237 ? 1.458 6.430 -7.874 1.00 65.19 237 TRP A O 1
ATOM 1860 N N . GLY A 1 238 ? 1.038 7.925 -6.240 1.00 60.84 238 GLY A N 1
ATOM 1861 C CA . GLY A 1 238 ? -0.406 8.044 -6.450 1.00 60.84 238 GLY A CA 1
ATOM 1862 C C . GLY A 1 238 ? -0.844 8.757 -7.736 1.00 60.84 238 GLY A C 1
ATOM 1863 O O . GLY A 1 238 ? -1.933 8.484 -8.245 1.00 60.84 238 GLY A O 1
ATOM 1864 N N . VAL A 1 239 ? -0.016 9.612 -8.342 1.00 69.31 239 VAL A N 1
ATOM 1865 C CA . VAL A 1 239 ? -0.420 10.362 -9.548 1.00 69.31 239 VAL A CA 1
ATOM 1866 C C . VAL A 1 239 ? -0.397 9.476 -10.789 1.0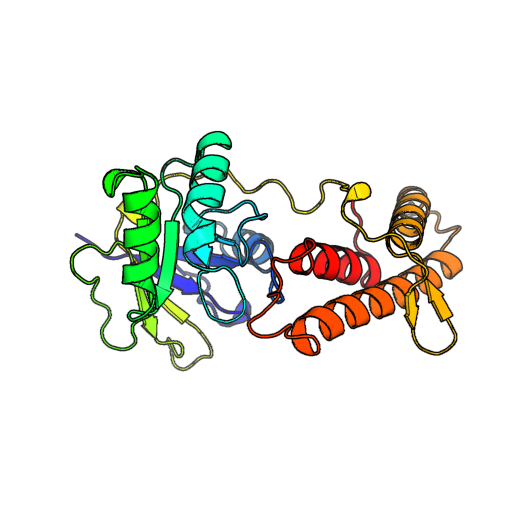0 69.31 239 VAL A C 1
ATOM 1868 O O . VAL A 1 239 ? 0.494 8.650 -10.968 1.00 69.31 239 VAL A O 1
ATOM 1871 N N . ASP A 1 240 ? -1.384 9.640 -11.675 1.00 76.69 240 ASP A N 1
ATOM 1872 C CA . ASP A 1 240 ? -1.553 8.857 -12.911 1.00 76.69 240 ASP A CA 1
ATOM 1873 C C . ASP A 1 240 ? -1.508 7.336 -12.700 1.00 76.69 240 ASP A C 1
ATOM 1875 O O . ASP A 1 240 ? -1.115 6.594 -13.613 1.00 76.69 240 ASP A O 1
ATOM 1879 N N . ARG A 1 241 ? -1.877 6.873 -11.494 1.00 80.38 241 ARG A N 1
ATOM 1880 C CA . ARG A 1 241 ? -1.841 5.460 -11.092 1.00 80.38 241 ARG A CA 1
ATOM 1881 C C . ARG A 1 241 ? -0.447 4.842 -11.252 1.00 80.38 241 ARG A C 1
ATOM 1883 O O . ARG A 1 241 ? -0.327 3.695 -11.683 1.00 80.38 241 ARG A O 1
ATOM 1890 N N . ARG A 1 242 ? 0.624 5.605 -11.000 1.00 83.00 242 ARG A N 1
ATOM 1891 C CA . ARG A 1 242 ? 2.007 5.165 -11.260 1.00 83.00 242 ARG A CA 1
ATOM 1892 C C . ARG A 1 242 ? 2.398 3.936 -10.452 1.00 83.00 242 ARG A C 1
ATOM 1894 O O . ARG A 1 242 ? 2.976 3.039 -11.057 1.00 83.00 242 ARG A O 1
ATOM 1901 N N . GLY A 1 243 ? 2.042 3.855 -9.168 1.00 76.19 243 GLY A N 1
ATOM 1902 C CA . GLY A 1 243 ? 2.295 2.667 -8.339 1.00 76.19 243 GLY A CA 1
ATOM 1903 C C . GLY A 1 243 ? 1.698 1.407 -8.970 1.00 76.19 243 GLY A C 1
ATOM 1904 O O . GLY A 1 243 ? 2.417 0.482 -9.351 1.00 76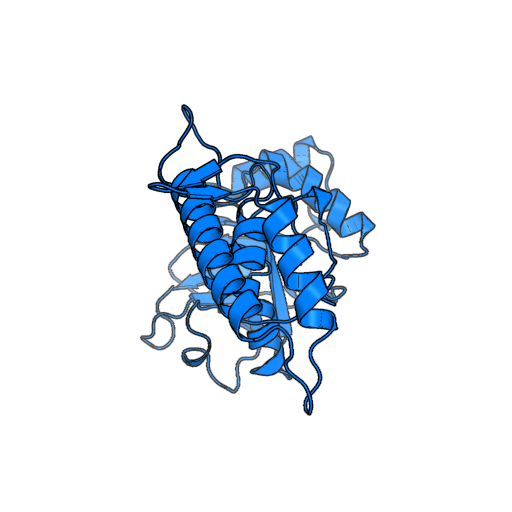.19 243 GLY A O 1
ATOM 1905 N N . TRP A 1 244 ? 0.389 1.436 -9.238 1.00 79.56 244 TRP A N 1
ATOM 1906 C CA . TRP A 1 244 ? -0.302 0.348 -9.932 1.00 79.56 244 TRP A CA 1
ATOM 1907 C C . TRP A 1 244 ? 0.322 0.024 -11.299 1.00 79.56 244 TRP A C 1
ATOM 1909 O O . TRP A 1 244 ? 0.601 -1.136 -11.601 1.00 79.56 244 TRP A O 1
ATOM 1919 N N . ARG A 1 245 ? 0.591 1.031 -12.142 1.00 88.38 245 ARG A N 1
ATOM 1920 C CA . ARG A 1 245 ? 1.160 0.823 -13.487 1.00 88.38 245 ARG A CA 1
ATOM 1921 C C . ARG A 1 245 ? 2.547 0.202 -13.428 1.00 88.38 245 ARG A C 1
ATOM 1923 O O . ARG A 1 245 ? 2.811 -0.730 -14.183 1.00 88.38 245 ARG A O 1
ATOM 1930 N N . TYR A 1 246 ? 3.417 0.697 -12.551 1.00 86.62 246 TYR A N 1
ATOM 1931 C CA . TYR A 1 246 ? 4.748 0.140 -12.334 1.00 86.62 246 TYR A CA 1
ATOM 1932 C C . TYR A 1 246 ? 4.658 -1.348 -12.009 1.00 86.62 246 TYR A C 1
ATOM 1934 O O . TYR A 1 246 ? 5.278 -2.156 -12.703 1.00 86.62 246 TYR A O 1
ATOM 1942 N N . GLN A 1 247 ? 3.793 -1.714 -11.062 1.00 80.50 247 GLN A N 1
ATOM 1943 C CA . GLN A 1 247 ? 3.598 -3.104 -10.661 1.00 80.50 247 GLN A CA 1
ATOM 1944 C C . GLN A 1 247 ? 3.103 -3.986 -11.803 1.00 80.50 247 GLN A C 1
ATOM 1946 O O . GLN A 1 247 ? 3.690 -5.021 -12.123 1.00 80.50 247 GLN A O 1
ATOM 1951 N N . GLN A 1 248 ? 2.074 -3.536 -12.516 1.00 87.00 248 GLN A N 1
ATOM 1952 C CA . GLN A 1 248 ? 1.541 -4.275 -13.657 1.00 87.00 248 GLN A CA 1
ATOM 1953 C C . GLN A 1 248 ? 2.567 -4.474 -14.779 1.00 87.00 248 GLN A C 1
ATOM 1955 O O . GLN A 1 248 ? 2.523 -5.490 -15.483 1.00 87.00 248 GLN A O 1
ATOM 1960 N N . LEU A 1 249 ? 3.485 -3.521 -14.964 1.00 92.25 249 LEU A N 1
ATOM 1961 C CA . LEU A 1 249 ? 4.578 -3.621 -15.925 1.00 92.25 249 LEU A CA 1
ATOM 1962 C C . LEU A 1 249 ? 5.679 -4.571 -15.429 1.00 92.25 249 LEU A C 1
ATOM 1964 O O . LEU A 1 249 ? 6.119 -5.422 -16.208 1.00 92.25 249 LEU A O 1
ATOM 1968 N N . ILE A 1 250 ? 6.091 -4.482 -14.158 1.00 89.88 250 ILE A N 1
ATOM 1969 C CA . ILE A 1 250 ? 7.104 -5.364 -13.555 1.00 89.88 250 ILE A CA 1
ATOM 1970 C C . ILE A 1 250 ? 6.640 -6.816 -13.570 1.00 89.88 250 ILE A C 1
ATOM 1972 O O . ILE A 1 250 ? 7.341 -7.666 -14.123 1.00 89.88 250 ILE A O 1
ATOM 1976 N N . HIS A 1 251 ? 5.438 -7.106 -13.085 1.00 85.56 251 HIS A N 1
ATOM 1977 C CA . HIS A 1 251 ? 4.910 -8.465 -13.050 1.00 85.56 251 HIS A CA 1
ATOM 1978 C C . HIS A 1 251 ? 4.863 -9.111 -14.443 1.00 85.56 251 HIS A C 1
ATOM 1980 O O . HIS A 1 251 ? 5.323 -10.239 -14.653 1.00 85.56 251 HIS A O 1
ATOM 1986 N N . ARG A 1 252 ? 4.392 -8.375 -15.457 1.00 92.00 252 ARG A N 1
ATOM 1987 C CA . ARG A 1 252 ? 4.412 -8.866 -16.843 1.00 92.00 252 ARG A CA 1
ATOM 1988 C C . ARG A 1 252 ? 5.833 -9.016 -17.378 1.00 92.00 252 ARG A C 1
ATOM 1990 O O . ARG A 1 252 ? 6.105 -9.959 -18.117 1.00 92.00 252 ARG A O 1
ATOM 1997 N N . SER A 1 253 ? 6.767 -8.146 -16.987 1.00 93.88 253 SER A N 1
ATOM 1998 C CA . SER A 1 253 ? 8.189 -8.285 -17.337 1.00 93.88 253 SER A CA 1
ATOM 1999 C C . SER A 1 253 ? 8.817 -9.558 -16.746 1.00 93.88 253 SER A C 1
ATOM 2001 O O . SER A 1 253 ? 9.658 -10.195 -17.389 1.00 93.88 253 SER A O 1
ATOM 2003 N N . GLN A 1 254 ? 8.335 -10.000 -15.583 1.00 90.75 254 GLN A N 1
ATOM 2004 C CA . GLN A 1 254 ? 8.718 -11.248 -14.917 1.00 90.75 254 GLN A CA 1
ATOM 2005 C C . GLN A 1 254 ? 7.986 -12.480 -15.478 1.00 90.75 254 GLN A C 1
ATOM 2007 O O . GLN A 1 254 ? 8.367 -13.613 -15.193 1.00 90.75 254 GLN A O 1
ATOM 2012 N N . GLY A 1 255 ? 7.018 -12.290 -16.377 1.00 88.25 255 GLY A N 1
ATOM 2013 C CA . GLY A 1 255 ? 6.315 -13.385 -17.042 1.00 88.25 255 GLY A CA 1
ATOM 2014 C C . GLY A 1 255 ? 5.009 -13.797 -16.360 1.00 88.25 255 GLY A C 1
ATOM 2015 O O . GLY A 1 255 ? 4.444 -14.831 -16.722 1.00 88.25 255 GLY A O 1
ATOM 2016 N N . GLN A 1 256 ? 4.508 -13.025 -15.398 1.00 86.69 256 GLN A N 1
ATOM 2017 C CA . GLN A 1 256 ? 3.224 -13.307 -14.758 1.00 86.69 256 GLN A CA 1
ATOM 2018 C C . GLN A 1 256 ? 2.052 -13.191 -15.757 1.00 86.69 256 GLN A C 1
ATOM 2020 O O . GLN A 1 256 ? 2.171 -12.563 -16.818 1.00 86.69 256 GLN A O 1
ATOM 2025 N N . ARG A 1 257 ? 0.937 -13.862 -15.448 1.00 82.31 257 ARG A N 1
ATOM 2026 C CA . ARG A 1 257 ? -0.307 -13.852 -16.235 1.00 82.31 257 ARG A CA 1
ATOM 2027 C C . ARG A 1 257 ? -1.336 -12.971 -15.533 1.00 82.31 257 ARG A C 1
ATOM 2029 O O . ARG A 1 257 ? -1.448 -13.031 -14.316 1.00 82.31 257 ARG A O 1
ATOM 2036 N N . PHE A 1 258 ? -2.049 -12.168 -16.311 1.00 69.25 258 PHE A N 1
ATOM 2037 C CA . PHE A 1 258 ? -3.110 -11.284 -15.844 1.00 69.25 258 PHE A CA 1
ATOM 2038 C C . PHE A 1 258 ? -4.277 -11.515 -16.801 1.00 69.25 258 PHE A C 1
ATOM 2040 O O . PHE A 1 258 ? -4.150 -11.189 -17.982 1.00 69.25 258 PHE A O 1
ATOM 2047 N N . ALA A 1 259 ? -5.347 -12.118 -16.276 1.00 54.78 259 ALA A N 1
ATOM 2048 C CA . ALA A 1 259 ? -6.245 -13.062 -16.956 1.00 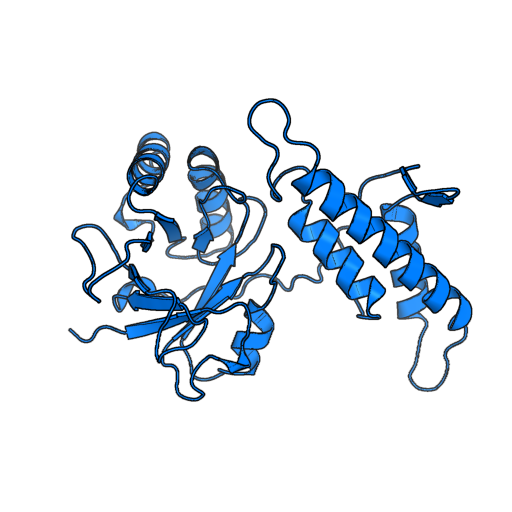54.78 259 ALA A CA 1
ATOM 2049 C C . ALA A 1 259 ? -5.637 -14.465 -17.152 1.00 54.78 259 ALA A C 1
ATOM 2051 O O . ALA A 1 259 ? -4.541 -14.597 -17.751 1.00 54.78 259 ALA A O 1
#

pLDDT: mean 88.79, std 11.43, range [47.69, 98.5]

Foldseek 3Di:
DDWAKEKEFLPLVVDDLPHQAYEAECWFPRNCQVVNCVSRVNHQYFYEYQELVFATQEYEDEDQGYHLLSVLVSLVVQVVVVFQAREYEDEPVRQVSNVVNCVVSVHDLNRYAYEYEDADDQDADPSHFKYFHDCQPPNHSMIMMIGDPVSRPDGDPTDPLQDDPLVLQAADQDDQPPDGDGLSVLLVVLQVQLVVDDPVDNPCVVVLLVSLVVLQSVLVVLVCCQPVDADVHDDHCHPSVSRSSSVSSNCSSVVHHRD

Radius of gyration: 19.78 Å; chains: 1; bounding box: 36×50×58 Å